Protein AF-H1LPA7-F1 (afdb_monomer_lite)

Secondary structure (DSSP, 8-state):
-PPPPPHHHHHHHHHHHHHHHHHH--SPPPHHHHHHHHHHHHTT-SSSGGGHHHHHHHHHHHHHTT-HHHHHHHHHHHHHH-TT-HHHHHHHHHHHHHTT-HHHHHHHHHHHHHH----HHHHHHHHHHHHHTT-HHHHHHHHHHHHHTT-GGGHHHHHHHHHHHHHHHHT---HHHHHHHHHHHHHHHHHTT---S-EEEEE-SSSTT-EEEEEE-TTS-HHHHHHHHHHHHHHHHHHHHH-TTS-GGGEEEEEE-----

Sequence (261 aa):
MITPKTKHKVIAEEVGNKIKSILSSMEPICDKELDEIELSAHKLIFHSDTSFYGYEALGMIAAFRKDKNKVNKYFQLALKKAPSETVLFSMYAKALVLVGEISEAVRKLDYYLEHTTGDLLALKVAMNLYIFCGQTSKAERIMRQLNKLKYKNFNKEFEMYLNTIISIKKIGIPENILLNYVETIFKFVAEHNIDLRHYKIQSNLEESNSLWFFIYDNSLSEERYLKYELELAKCSLEFTKKHREFPIKNLMFFLRREELK

Foldseek 3Di:
DDDDDDPLRVLLVVLVVLLVVVLVDLDDDDVVSLVVSLVSLVVLCDPDLRNLSSLLSQLSSCLLVLNPVSVVVSLVVSCVSPVPPPVSLLSSLVSCLSNLNLVVSQVSLVVVCVPDADPPSSLVSNLVSCLQLLVLVVNVVSLVRCVVVVVPVCPVVSVVSVVSNVLSVLQVDDSVLSNVLSSLLSNLCNVLSAGRSDKDKDQDPVPSNAIEIEGEHPPDDPVSQVVSQVVSVVSLVVSCVVPVVGPSVSYYYHYDYDDDD

pLDDT: mean 89.01, std 10.41, range [37.41, 98.12]

Radius of gyration: 19.35 Å; chains: 1; bounding box: 56×49×57 Å

Structure (mmCIF, N/CA/C/O backbone):
data_AF-H1LPA7-F1
#
_entry.id   AF-H1LPA7-F1
#
loop_
_atom_site.group_PDB
_atom_site.id
_atom_site.type_symbol
_atom_site.label_atom_id
_atom_site.label_alt_id
_atom_site.label_comp_id
_atom_site.label_asym_id
_atom_site.label_entity_id
_atom_site.label_seq_id
_atom_site.pdbx_PDB_ins_code
_atom_site.Cartn_x
_atom_site.Cartn_y
_atom_site.Cartn_z
_atom_site.occupancy
_atom_site.B_iso_or_equiv
_atom_site.auth_seq_id
_atom_site.auth_comp_id
_atom_site.auth_asym_id
_atom_site.auth_atom_id
_atom_site.pdbx_PDB_model_num
ATOM 1 N N . MET A 1 1 ? 33.431 -16.597 -14.266 1.00 37.41 1 MET A N 1
ATOM 2 C CA . MET A 1 1 ? 33.369 -15.574 -15.334 1.00 37.41 1 MET A CA 1
ATOM 3 C C . MET A 1 1 ? 32.028 -14.868 -15.232 1.00 37.41 1 MET A C 1
ATOM 5 O O . MET A 1 1 ? 31.017 -15.555 -15.206 1.00 37.41 1 MET A O 1
ATOM 9 N N . ILE A 1 2 ? 32.010 -13.541 -15.106 1.00 43.41 2 ILE A N 1
ATOM 10 C CA . ILE A 1 2 ? 30.770 -12.751 -15.071 1.00 43.41 2 ILE A CA 1
ATOM 11 C C . ILE A 1 2 ? 30.463 -12.342 -16.514 1.00 43.41 2 ILE A C 1
ATOM 13 O O . ILE A 1 2 ? 31.261 -11.641 -17.132 1.00 43.41 2 ILE A O 1
ATOM 17 N N . THR A 1 3 ? 29.346 -12.804 -17.075 1.00 46.97 3 THR A N 1
ATOM 18 C CA . THR A 1 3 ? 28.879 -12.364 -18.400 1.00 46.97 3 THR A CA 1
ATOM 19 C C . THR A 1 3 ? 28.573 -10.862 -18.382 1.00 46.97 3 THR A C 1
ATOM 21 O O . THR A 1 3 ? 27.869 -10.415 -17.471 1.00 46.97 3 THR A O 1
ATOM 24 N N . PRO A 1 4 ? 29.036 -10.076 -19.373 1.00 52.00 4 PRO A N 1
ATOM 25 C CA . PRO A 1 4 ? 28.728 -8.651 -19.455 1.00 52.00 4 PRO A CA 1
ATOM 26 C C . PRO A 1 4 ? 27.213 -8.415 -19.500 1.00 52.00 4 PRO A C 1
ATOM 28 O O . PRO A 1 4 ? 26.501 -9.018 -20.307 1.00 52.00 4 PRO A O 1
ATOM 31 N N . LYS A 1 5 ? 26.697 -7.531 -18.637 1.00 70.12 5 LYS A N 1
ATOM 32 C CA . LYS A 1 5 ? 25.293 -7.104 -18.695 1.00 70.12 5 LYS A CA 1
ATOM 33 C C . LYS A 1 5 ? 25.095 -6.206 -19.920 1.00 70.12 5 LYS A C 1
ATOM 35 O O . LYS A 1 5 ? 25.860 -5.277 -20.157 1.00 70.12 5 LYS A O 1
ATOM 40 N N . THR A 1 6 ? 24.037 -6.452 -20.689 1.00 79.38 6 THR A N 1
ATOM 41 C CA . THR A 1 6 ? 23.610 -5.556 -21.777 1.00 79.38 6 THR A CA 1
ATOM 42 C C . THR A 1 6 ? 23.249 -4.175 -21.222 1.00 79.38 6 THR A C 1
ATOM 44 O O . THR A 1 6 ? 22.662 -4.105 -20.142 1.00 79.38 6 THR A O 1
ATOM 47 N N . LYS A 1 7 ? 23.482 -3.095 -21.981 1.00 81.19 7 LYS A N 1
ATOM 48 C CA . LYS A 1 7 ? 23.198 -1.698 -21.579 1.00 81.19 7 LYS A CA 1
ATOM 49 C C . LYS A 1 7 ? 21.824 -1.501 -20.912 1.00 81.19 7 LYS A C 1
ATOM 51 O O . LYS A 1 7 ? 21.740 -0.868 -19.870 1.00 81.19 7 LYS A O 1
ATOM 56 N N . HIS A 1 8 ? 20.761 -2.102 -21.451 1.00 82.38 8 HIS A N 1
ATOM 57 C CA . HIS A 1 8 ? 19.405 -1.985 -20.892 1.00 82.38 8 HIS A CA 1
ATOM 58 C C . HIS A 1 8 ? 19.228 -2.673 -19.530 1.00 82.38 8 HIS A C 1
ATOM 60 O O . HIS A 1 8 ? 18.495 -2.169 -18.690 1.00 82.38 8 HIS A O 1
ATOM 66 N N . LYS A 1 9 ? 19.934 -3.784 -19.278 1.00 83.44 9 LYS A N 1
ATOM 67 C CA . LYS A 1 9 ? 19.909 -4.460 -17.968 1.00 83.44 9 LYS A CA 1
ATOM 68 C C . LYS A 1 9 ? 20.552 -3.593 -16.888 1.00 83.44 9 LYS A C 1
ATOM 70 O O . LYS A 1 9 ? 20.051 -3.565 -15.774 1.00 83.44 9 LYS A O 1
ATOM 75 N N . VAL A 1 10 ? 21.621 -2.872 -17.236 1.00 87.62 10 VAL A N 1
ATOM 76 C CA . VAL A 1 10 ? 22.277 -1.921 -16.324 1.00 87.62 10 VAL A CA 1
ATOM 77 C C . VAL A 1 10 ? 21.327 -0.774 -15.975 1.00 87.62 10 VAL A C 1
ATOM 79 O O . VAL A 1 10 ? 21.140 -0.484 -14.800 1.00 87.62 10 VAL A O 1
ATOM 82 N N . ILE A 1 11 ? 20.663 -0.184 -16.976 1.00 89.06 11 ILE A N 1
ATOM 83 C CA . ILE A 1 11 ? 19.684 0.894 -16.751 1.00 89.06 11 ILE A CA 1
ATOM 84 C C . ILE A 1 11 ? 18.508 0.398 -15.894 1.00 89.06 11 ILE A C 1
ATOM 86 O O . ILE A 1 11 ? 18.107 1.084 -14.961 1.00 89.06 11 ILE A O 1
ATOM 90 N N . ALA A 1 12 ? 17.964 -0.792 -16.175 1.00 88.94 12 ALA A N 1
ATOM 91 C CA . ALA A 1 12 ? 16.846 -1.353 -15.414 1.00 88.94 12 ALA A CA 1
ATOM 92 C C . ALA A 1 12 ? 17.206 -1.598 -13.941 1.00 88.94 12 ALA A C 1
ATOM 94 O O . ALA A 1 12 ? 16.418 -1.287 -13.052 1.00 88.94 12 ALA A O 1
ATOM 95 N N . GLU A 1 13 ? 18.407 -2.108 -13.675 1.00 89.94 13 GLU A N 1
ATOM 96 C CA . GLU A 1 13 ? 18.909 -2.311 -12.316 1.00 89.94 13 GLU A CA 1
ATOM 97 C C . GLU A 1 13 ? 19.140 -0.984 -11.584 1.00 89.94 13 GLU A C 1
ATOM 99 O O . GLU A 1 13 ? 18.756 -0.857 -10.425 1.00 89.94 13 GLU A O 1
ATOM 104 N N . GLU A 1 14 ? 19.702 0.025 -12.256 1.00 92.06 14 GLU A N 1
ATOM 105 C CA . GLU A 1 14 ? 19.884 1.360 -11.678 1.00 92.06 14 GLU A CA 1
ATOM 106 C C . GLU A 1 14 ? 18.539 2.004 -11.314 1.00 92.06 14 GLU A C 1
ATOM 108 O O . GLU A 1 14 ? 18.349 2.444 -10.179 1.00 92.06 14 GLU A O 1
ATOM 113 N N . VAL A 1 15 ? 17.585 2.008 -12.251 1.00 93.81 15 VAL A N 1
ATOM 114 C CA . VAL A 1 15 ? 16.230 2.539 -12.037 1.00 93.81 15 VAL A CA 1
ATOM 115 C C . VAL A 1 15 ? 15.529 1.789 -10.903 1.00 93.81 15 VAL A C 1
ATOM 117 O O . VAL A 1 15 ? 14.992 2.417 -9.991 1.00 93.81 15 VAL A O 1
ATOM 120 N N . GLY A 1 16 ? 15.580 0.454 -10.912 1.00 92.56 16 GLY A N 1
ATOM 121 C CA . GLY A 1 16 ? 14.987 -0.377 -9.866 1.00 92.56 16 GLY A CA 1
ATOM 122 C C . GLY A 1 16 ? 15.598 -0.121 -8.486 1.00 92.56 16 GLY A C 1
ATOM 123 O O . GLY A 1 16 ? 14.870 -0.023 -7.498 1.00 92.56 16 GLY A O 1
ATOM 124 N N . ASN A 1 17 ? 16.919 0.056 -8.408 1.00 94.25 17 ASN A N 1
ATOM 125 C CA . ASN A 1 17 ? 17.610 0.370 -7.158 1.00 94.25 17 ASN A CA 1
ATOM 126 C C . ASN A 1 17 ? 17.232 1.755 -6.622 1.00 94.25 17 ASN A C 1
ATOM 128 O O . ASN A 1 17 ? 16.986 1.876 -5.423 1.00 94.25 17 ASN A O 1
ATOM 132 N N . LYS A 1 18 ? 17.117 2.774 -7.486 1.00 95.81 18 LYS A N 1
ATOM 133 C CA . LYS A 1 18 ? 16.662 4.114 -7.079 1.00 95.81 18 LYS A CA 1
ATOM 134 C C . LYS A 1 18 ? 15.226 4.087 -6.556 1.00 95.81 18 LYS A C 1
ATOM 136 O O . LYS A 1 18 ? 14.973 4.562 -5.455 1.00 95.81 18 LYS A O 1
ATOM 141 N N . ILE A 1 19 ? 14.305 3.422 -7.260 1.00 95.44 19 ILE A N 1
ATOM 142 C CA . ILE A 1 19 ? 12.918 3.249 -6.788 1.00 95.44 19 ILE A CA 1
ATOM 143 C C . ILE A 1 19 ? 12.881 2.521 -5.439 1.00 95.44 19 ILE A C 1
ATOM 145 O O . ILE A 1 19 ? 12.153 2.926 -4.533 1.00 95.44 19 ILE A O 1
ATOM 149 N N . LYS A 1 20 ? 13.675 1.457 -5.274 1.00 94.38 20 LYS A N 1
ATOM 150 C CA . LYS A 1 20 ? 13.765 0.723 -4.006 1.00 94.38 20 LYS A CA 1
ATOM 151 C C . LYS A 1 20 ? 14.324 1.597 -2.880 1.00 94.38 20 LYS A C 1
ATOM 153 O O . LYS A 1 20 ? 13.845 1.483 -1.752 1.00 94.38 20 LYS A O 1
ATOM 158 N N . SER A 1 21 ? 15.306 2.445 -3.185 1.00 95.19 21 SER A N 1
ATOM 159 C CA . SER A 1 21 ? 15.870 3.423 -2.251 1.00 95.19 21 SER A CA 1
ATOM 160 C C . SER A 1 21 ? 14.793 4.397 -1.778 1.00 95.19 21 SER A C 1
ATOM 162 O O . SER A 1 21 ? 14.546 4.488 -0.578 1.00 95.19 21 SER A O 1
ATOM 164 N N . ILE A 1 22 ? 14.052 5.007 -2.711 1.00 95.00 22 ILE A N 1
ATOM 165 C CA . ILE A 1 22 ? 12.936 5.917 -2.407 1.00 95.00 22 ILE A CA 1
ATOM 166 C C . ILE A 1 22 ? 11.874 5.227 -1.544 1.00 95.00 22 ILE A C 1
ATOM 168 O O . ILE A 1 22 ? 11.431 5.802 -0.557 1.00 95.00 22 ILE A O 1
ATOM 172 N N . LEU A 1 23 ? 11.483 3.988 -1.865 1.00 93.44 23 LEU A N 1
ATOM 173 C CA . LEU A 1 23 ? 10.497 3.227 -1.079 1.00 93.44 23 LEU A CA 1
ATOM 174 C C . LEU A 1 23 ? 10.951 2.894 0.347 1.00 93.44 23 LEU A C 1
ATOM 176 O O . LEU A 1 23 ? 10.113 2.562 1.180 1.00 93.44 23 LEU A O 1
ATOM 180 N N . SER A 1 24 ? 12.259 2.877 0.597 1.00 91.94 24 SER A N 1
ATOM 181 C CA . SER A 1 24 ? 12.826 2.493 1.894 1.00 91.94 24 SER A CA 1
ATOM 182 C C . SER A 1 24 ? 13.233 3.703 2.736 1.00 91.94 24 SER A C 1
ATOM 184 O O . SER A 1 24 ? 13.459 3.543 3.933 1.00 91.94 24 SER A O 1
ATOM 186 N N . SER A 1 25 ? 13.354 4.878 2.117 1.00 91.75 25 SER A N 1
ATOM 187 C CA . SER A 1 25 ? 13.815 6.108 2.753 1.00 91.75 25 SER A CA 1
ATOM 188 C C . SER A 1 25 ? 12.664 6.903 3.362 1.00 91.75 25 SER A C 1
ATOM 190 O O . SER A 1 25 ? 11.650 7.136 2.708 1.00 91.75 25 SER A O 1
ATOM 192 N N . MET A 1 26 ? 12.884 7.400 4.582 1.00 89.12 26 MET A N 1
ATOM 193 C CA . MET A 1 26 ? 12.011 8.374 5.248 1.00 89.12 26 MET A CA 1
ATOM 194 C C . MET A 1 26 ? 12.265 9.816 4.787 1.00 89.12 26 MET A C 1
ATOM 196 O O . MET A 1 26 ? 11.568 10.733 5.219 1.00 89.12 26 MET A O 1
ATOM 200 N N . GLU A 1 27 ? 13.274 10.046 3.944 1.00 90.50 27 GLU A N 1
ATOM 201 C CA . GLU A 1 27 ? 13.558 11.378 3.418 1.00 90.50 27 GLU A CA 1
ATOM 202 C C . GLU A 1 27 ? 12.450 11.829 2.453 1.00 90.50 27 GLU A C 1
ATOM 204 O O . GLU A 1 27 ? 11.902 11.002 1.704 1.00 90.50 27 GLU A O 1
ATOM 209 N N . PRO A 1 28 ? 12.106 13.132 2.445 1.00 90.25 28 PRO A N 1
ATOM 210 C CA . PRO A 1 28 ? 11.202 13.696 1.452 1.00 90.25 28 PRO A CA 1
ATOM 211 C C . PRO A 1 28 ? 11.668 13.378 0.031 1.00 90.25 28 PRO A C 1
ATOM 213 O O . PRO A 1 28 ? 12.859 13.445 -0.274 1.00 90.25 28 PRO A O 1
ATOM 216 N N . ILE A 1 29 ? 10.725 13.050 -0.851 1.00 91.00 29 ILE A N 1
ATOM 217 C CA . ILE A 1 29 ? 11.053 12.747 -2.244 1.00 91.00 29 ILE A CA 1
ATOM 218 C C . ILE A 1 29 ? 11.458 14.038 -2.960 1.00 91.00 29 ILE A C 1
ATOM 220 O O . ILE A 1 29 ? 10.749 15.041 -2.902 1.00 91.00 29 ILE A O 1
ATOM 224 N N . CYS A 1 30 ? 12.588 14.000 -3.662 1.00 91.38 30 CYS A N 1
ATOM 225 C CA . CYS A 1 30 ? 13.055 15.105 -4.485 1.00 91.38 30 CYS A CA 1
ATOM 226 C C . CYS A 1 30 ? 12.480 15.001 -5.907 1.00 91.38 30 CYS A C 1
ATOM 228 O O . CYS A 1 30 ? 12.731 14.020 -6.608 1.00 91.38 30 CYS A O 1
ATOM 230 N N . ASP A 1 31 ? 11.766 16.029 -6.377 1.00 92.69 31 ASP A N 1
ATOM 231 C CA . ASP A 1 31 ? 11.193 16.041 -7.736 1.00 92.69 31 ASP A CA 1
ATOM 232 C C . ASP A 1 31 ? 12.263 15.884 -8.823 1.00 92.69 31 ASP A C 1
ATOM 234 O O . ASP A 1 31 ? 12.077 15.134 -9.779 1.00 92.69 31 ASP A O 1
ATOM 238 N N . LYS A 1 32 ? 13.432 16.510 -8.636 1.00 94.94 32 LYS A N 1
ATOM 239 C CA . LYS A 1 32 ? 14.559 16.371 -9.566 1.00 94.94 32 LYS A CA 1
ATOM 240 C C . LYS A 1 32 ? 15.051 14.923 -9.652 1.00 94.94 32 LYS A C 1
ATOM 242 O O . LYS A 1 32 ? 15.390 14.454 -10.735 1.00 94.94 32 LYS A O 1
ATOM 247 N N . GLU A 1 33 ? 15.078 14.210 -8.526 1.00 94.44 33 GLU A N 1
ATOM 248 C CA . GLU A 1 33 ? 15.438 12.790 -8.513 1.00 94.44 33 GLU A CA 1
ATOM 249 C C . GLU A 1 33 ? 14.404 11.966 -9.295 1.00 94.44 33 GLU A C 1
ATOM 251 O O . GLU A 1 33 ? 14.778 11.140 -10.129 1.00 94.44 33 GLU A O 1
ATOM 256 N N . LEU A 1 34 ? 13.106 12.230 -9.099 1.00 95.75 34 LEU A N 1
ATOM 257 C CA . LEU A 1 34 ? 12.043 11.568 -9.861 1.00 95.75 34 LEU A CA 1
ATOM 258 C C . LEU A 1 34 ? 12.149 11.835 -11.366 1.00 95.75 34 LEU A C 1
ATOM 260 O O . LEU A 1 34 ? 11.976 10.902 -12.151 1.00 95.75 34 LEU A O 1
ATOM 264 N N . ASP A 1 35 ? 12.468 13.065 -11.771 1.00 97.12 35 ASP A N 1
ATOM 265 C CA . ASP A 1 35 ? 12.649 13.438 -13.177 1.00 97.12 35 ASP A CA 1
ATOM 266 C C . ASP A 1 35 ? 13.822 12.674 -13.820 1.00 97.12 35 ASP A C 1
ATOM 268 O O . ASP A 1 35 ? 13.712 12.161 -14.938 1.00 97.12 35 ASP A O 1
ATOM 272 N N . GLU A 1 36 ? 14.943 12.524 -13.109 1.00 95.62 36 GLU A N 1
ATOM 273 C CA . GLU A 1 36 ? 16.104 11.759 -13.582 1.00 95.62 36 GLU A CA 1
ATOM 274 C C . GLU A 1 36 ? 15.797 10.259 -13.728 1.00 95.62 36 GLU A C 1
ATOM 276 O O . GLU A 1 36 ? 16.199 9.615 -14.714 1.00 95.62 36 GLU A O 1
ATOM 281 N N . ILE A 1 37 ? 15.062 9.689 -12.766 1.00 95.62 37 ILE A N 1
ATOM 282 C CA . ILE A 1 37 ? 14.597 8.298 -12.832 1.00 95.62 37 ILE A CA 1
ATOM 283 C C . ILE A 1 37 ? 13.616 8.138 -13.997 1.00 95.62 37 ILE A C 1
ATOM 285 O O . ILE A 1 37 ? 13.733 7.177 -14.758 1.00 95.62 37 ILE A O 1
ATOM 289 N N . GLU A 1 38 ? 12.701 9.086 -14.200 1.00 97.00 38 GLU A N 1
ATOM 290 C CA . GLU A 1 38 ? 11.727 9.069 -15.293 1.00 97.00 38 GLU A CA 1
ATOM 291 C C . GLU A 1 38 ? 12.407 9.097 -16.663 1.00 97.00 38 GLU A C 1
ATOM 293 O O . GLU A 1 38 ? 12.092 8.273 -17.527 1.00 97.00 38 GLU A O 1
ATOM 298 N N . LEU A 1 39 ? 13.387 9.981 -16.868 1.00 95.50 39 LEU A N 1
ATOM 299 C CA . LEU A 1 39 ? 14.183 10.025 -18.099 1.00 95.50 39 LEU A CA 1
ATOM 300 C C . LEU A 1 39 ? 14.899 8.696 -18.364 1.00 95.50 39 LEU A C 1
ATOM 302 O O . LEU A 1 39 ? 15.039 8.268 -19.513 1.00 95.50 39 LEU A O 1
ATOM 306 N N . SER A 1 40 ? 15.355 8.030 -17.306 1.00 94.12 40 SER A N 1
ATOM 307 C CA . SER A 1 40 ? 16.032 6.736 -17.397 1.00 94.12 40 SER A CA 1
ATOM 308 C C . SER A 1 40 ? 15.049 5.599 -17.690 1.00 94.12 40 SER A C 1
ATOM 310 O O . SER A 1 40 ? 15.339 4.741 -18.523 1.00 94.12 40 SER A O 1
ATOM 312 N N . ALA A 1 41 ? 13.854 5.635 -17.098 1.00 94.31 41 ALA A N 1
ATOM 313 C CA . ALA A 1 41 ? 12.772 4.690 -17.356 1.00 94.31 41 ALA A CA 1
ATOM 314 C C . ALA A 1 41 ? 12.273 4.761 -18.809 1.00 94.31 41 ALA A C 1
ATOM 316 O O . ALA A 1 41 ? 12.046 3.723 -19.430 1.00 94.31 41 ALA A O 1
ATOM 317 N N . HIS A 1 42 ? 12.191 5.955 -19.405 1.00 93.94 42 HIS A N 1
ATOM 318 C CA . HIS A 1 42 ? 11.831 6.107 -20.821 1.00 93.94 42 HIS A CA 1
ATOM 319 C C . HIS A 1 42 ? 12.822 5.406 -21.766 1.00 93.94 42 HIS A C 1
ATOM 321 O O . HIS A 1 42 ? 12.408 4.843 -22.778 1.00 93.94 42 HIS A O 1
ATOM 327 N N . LYS A 1 43 ? 14.117 5.347 -21.417 1.00 91.44 43 LYS A N 1
ATOM 328 C CA . LYS A 1 43 ? 15.139 4.615 -22.196 1.00 91.44 43 LYS A CA 1
ATOM 329 C C . LYS A 1 43 ? 14.941 3.093 -22.167 1.00 91.44 43 LYS A C 1
ATOM 331 O O . LYS A 1 43 ? 15.572 2.388 -22.951 1.00 91.44 43 LYS A O 1
ATOM 336 N N . LEU A 1 44 ? 14.090 2.581 -21.275 1.00 89.75 44 LEU A N 1
ATOM 337 C CA . LEU A 1 44 ? 13.727 1.165 -21.192 1.00 89.75 44 LEU A CA 1
ATOM 338 C C . LEU A 1 44 ? 12.500 0.811 -22.048 1.00 89.75 44 LEU A C 1
ATOM 340 O O . LEU A 1 44 ? 12.135 -0.360 -22.132 1.00 89.75 44 LEU A O 1
ATOM 344 N N . ILE A 1 45 ? 11.869 1.787 -22.709 1.00 87.69 45 ILE A N 1
ATOM 345 C CA . ILE A 1 45 ? 10.728 1.548 -23.597 1.00 87.69 45 ILE A CA 1
ATOM 346 C C . ILE A 1 45 ? 11.240 1.354 -25.026 1.00 87.69 45 ILE A C 1
ATOM 348 O O . ILE A 1 45 ? 11.493 2.305 -25.758 1.00 87.69 45 ILE A O 1
ATOM 352 N N . PHE A 1 46 ? 11.382 0.095 -25.427 1.00 80.38 46 PHE A N 1
ATOM 353 C CA . PHE A 1 46 ? 11.791 -0.307 -26.774 1.00 80.38 46 PHE A CA 1
ATOM 354 C C . PHE A 1 46 ? 10.988 -1.530 -27.241 1.00 80.38 46 PHE A C 1
ATOM 356 O O . PHE A 1 46 ? 10.230 -2.118 -26.468 1.00 80.38 46 PHE A O 1
ATOM 363 N N . HIS A 1 47 ? 11.123 -1.921 -28.512 1.00 65.31 47 HIS A N 1
ATOM 364 C CA . HIS A 1 47 ? 10.443 -3.089 -29.091 1.00 65.31 47 HIS A CA 1
ATOM 365 C C . HIS A 1 47 ? 11.043 -4.416 -28.583 1.00 65.31 47 HIS A C 1
ATOM 367 O O . HIS A 1 47 ? 11.625 -5.177 -29.348 1.00 65.31 47 HIS A O 1
ATOM 373 N N . SER A 1 48 ? 10.939 -4.690 -27.283 1.00 70.12 48 SER A N 1
ATOM 374 C CA . SER A 1 48 ? 11.275 -5.990 -26.699 1.00 70.12 48 SER A CA 1
ATOM 375 C C . SER A 1 48 ? 10.302 -6.373 -25.592 1.00 70.12 48 SER A C 1
ATOM 377 O O . SER A 1 48 ? 9.621 -5.517 -25.025 1.00 70.12 48 SER A O 1
ATOM 379 N N . ASP A 1 49 ? 10.321 -7.649 -25.225 1.00 63.44 49 ASP A N 1
ATOM 380 C CA . ASP A 1 49 ? 9.513 -8.194 -24.133 1.00 63.44 49 ASP A CA 1
ATOM 381 C C . ASP A 1 49 ? 9.995 -7.738 -22.747 1.00 63.44 49 ASP A C 1
ATOM 383 O O . ASP A 1 49 ? 9.270 -7.860 -21.771 1.00 63.44 49 ASP A O 1
ATOM 387 N N . THR A 1 50 ? 11.183 -7.129 -22.649 1.00 71.06 50 THR A N 1
ATOM 388 C CA . THR A 1 50 ? 11.709 -6.549 -21.396 1.00 71.06 50 THR A CA 1
ATOM 389 C C . THR A 1 50 ? 11.351 -5.072 -21.219 1.00 71.06 50 THR A C 1
ATOM 391 O O . THR A 1 50 ? 11.747 -4.447 -20.238 1.00 71.06 50 THR A O 1
ATOM 394 N N . SER A 1 51 ? 10.553 -4.499 -22.129 1.00 80.62 51 SER A N 1
ATOM 395 C CA . SER A 1 51 ? 10.101 -3.108 -22.016 1.00 80.62 51 SER A CA 1
ATOM 396 C C . SER A 1 51 ? 9.161 -2.868 -20.831 1.00 80.62 51 SER A C 1
ATOM 398 O O . SER A 1 51 ? 8.866 -1.718 -20.506 1.00 80.62 51 SER A O 1
ATOM 400 N N . PHE A 1 52 ? 8.644 -3.931 -20.201 1.00 89.56 52 PHE A N 1
ATOM 401 C CA . PHE A 1 52 ? 7.751 -3.799 -19.053 1.00 89.56 52 PHE A CA 1
ATOM 402 C C . PHE A 1 52 ? 8.431 -3.093 -17.873 1.00 89.56 52 PHE A C 1
ATOM 404 O O . PHE A 1 52 ? 7.748 -2.337 -17.194 1.00 89.56 52 PHE A O 1
ATOM 411 N N . TYR A 1 53 ? 9.752 -3.248 -17.683 1.00 90.00 53 TYR A N 1
ATOM 412 C CA . TYR A 1 53 ? 10.497 -2.573 -16.609 1.00 90.00 53 TYR A CA 1
ATOM 413 C C . TYR A 1 53 ? 10.397 -1.045 -16.703 1.00 90.00 53 TYR A C 1
ATOM 415 O O . TYR A 1 53 ? 10.284 -0.361 -15.689 1.00 90.00 53 TYR A O 1
ATOM 423 N N . GLY A 1 54 ? 10.402 -0.497 -17.924 1.00 93.69 54 GLY A N 1
ATOM 424 C CA . GLY A 1 54 ? 10.211 0.938 -18.138 1.00 93.69 54 GLY A CA 1
ATOM 425 C C . GLY A 1 54 ? 8.820 1.393 -17.705 1.00 93.69 54 GLY A C 1
ATOM 426 O O . GLY A 1 54 ? 8.684 2.378 -16.986 1.00 93.69 54 GLY A O 1
ATOM 427 N N . TYR A 1 55 ? 7.784 0.643 -18.084 1.00 96.12 55 TYR A N 1
ATOM 428 C CA . TYR A 1 55 ? 6.410 0.952 -17.686 1.00 96.12 55 TYR A CA 1
ATOM 429 C C . TYR A 1 55 ? 6.159 0.743 -16.187 1.00 96.12 55 TYR A C 1
ATOM 431 O O . TYR A 1 55 ? 5.482 1.560 -15.575 1.00 96.12 55 TYR A O 1
ATOM 439 N N . GLU A 1 56 ? 6.728 -0.292 -15.574 1.00 96.06 56 GLU A N 1
ATOM 440 C CA . GLU A 1 56 ? 6.692 -0.502 -14.123 1.00 96.06 56 GLU A CA 1
ATOM 441 C C . GLU A 1 56 ? 7.285 0.702 -13.379 1.00 96.06 56 GLU A C 1
ATOM 443 O O . GLU A 1 56 ? 6.643 1.265 -12.491 1.00 96.06 56 GLU A O 1
ATOM 448 N N . ALA A 1 57 ? 8.475 1.147 -13.795 1.00 96.19 57 ALA A N 1
ATOM 449 C CA . ALA A 1 57 ? 9.143 2.300 -13.207 1.00 96.19 57 ALA A CA 1
ATOM 450 C C . ALA A 1 57 ? 8.317 3.584 -13.358 1.00 96.19 57 ALA A C 1
ATOM 452 O O . ALA A 1 57 ? 8.107 4.295 -12.377 1.00 96.19 57 ALA A O 1
ATOM 453 N N . LEU A 1 58 ? 7.782 3.857 -14.552 1.00 97.81 58 LEU A N 1
ATOM 454 C CA . LEU A 1 58 ? 6.898 5.006 -14.775 1.00 97.81 58 LEU A CA 1
ATOM 455 C C . LEU A 1 58 ? 5.614 4.930 -13.939 1.00 97.81 58 LEU A C 1
ATOM 457 O O . LEU A 1 58 ? 5.135 5.955 -13.457 1.00 97.81 58 LEU A O 1
ATOM 461 N N . GLY A 1 59 ? 5.069 3.728 -13.734 1.00 98.06 59 GLY A N 1
ATOM 462 C CA . GLY A 1 59 ? 3.935 3.494 -12.845 1.00 98.06 59 GLY A CA 1
ATOM 463 C C . GLY A 1 59 ? 4.257 3.843 -11.392 1.00 98.06 59 GLY A C 1
ATOM 464 O O . GLY A 1 59 ? 3.472 4.531 -10.744 1.00 98.06 59 GLY A O 1
ATOM 465 N N . MET A 1 60 ? 5.424 3.441 -10.888 1.00 98.00 60 MET A N 1
ATOM 466 C CA . MET A 1 60 ? 5.871 3.798 -9.536 1.00 98.00 60 MET A CA 1
ATOM 467 C C . MET A 1 60 ? 6.148 5.297 -9.384 1.00 98.00 60 MET A C 1
ATOM 469 O O . MET A 1 60 ? 5.739 5.891 -8.391 1.00 98.00 60 MET A O 1
ATOM 473 N N . ILE A 1 61 ? 6.770 5.932 -10.379 1.00 97.81 61 ILE A N 1
ATOM 474 C CA . ILE A 1 61 ? 7.004 7.386 -10.383 1.00 97.81 61 ILE A CA 1
ATOM 475 C C . ILE A 1 61 ? 5.674 8.143 -10.371 1.00 97.81 61 ILE A C 1
ATOM 477 O O . ILE A 1 61 ? 5.501 9.086 -9.601 1.00 97.81 61 ILE A O 1
ATOM 481 N N . ALA A 1 62 ? 4.700 7.704 -11.173 1.00 97.94 62 ALA A N 1
ATOM 482 C CA . ALA A 1 62 ? 3.350 8.253 -11.134 1.00 97.94 62 ALA A CA 1
ATOM 483 C C . ALA A 1 62 ? 2.709 8.097 -9.747 1.00 97.94 62 ALA A C 1
ATOM 485 O O . ALA A 1 62 ? 2.050 9.023 -9.282 1.00 97.94 62 ALA A O 1
ATOM 486 N N . ALA A 1 63 ? 2.941 6.971 -9.066 1.00 97.75 63 ALA A N 1
ATOM 487 C CA . ALA A 1 63 ? 2.441 6.743 -7.715 1.00 97.75 63 ALA A CA 1
ATOM 488 C C . ALA A 1 63 ? 3.077 7.693 -6.688 1.00 97.75 63 ALA A C 1
ATOM 490 O O . ALA A 1 63 ? 2.364 8.236 -5.847 1.00 97.75 63 ALA A O 1
ATOM 491 N N . PHE A 1 64 ? 4.387 7.952 -6.782 1.00 96.06 64 PHE A N 1
ATOM 492 C CA . PHE A 1 64 ? 5.063 8.949 -5.940 1.00 96.06 64 PHE A CA 1
ATOM 493 C C . PHE A 1 64 ? 4.512 10.357 -6.161 1.00 96.06 64 PHE A C 1
ATOM 495 O O . PHE A 1 64 ? 4.316 11.092 -5.199 1.00 96.06 64 PHE A O 1
ATOM 502 N N . ARG A 1 65 ? 4.159 10.693 -7.406 1.00 95.31 65 ARG A N 1
ATOM 503 C CA . ARG A 1 65 ? 3.490 11.954 -7.761 1.00 95.31 65 ARG A CA 1
ATOM 504 C C . ARG A 1 65 ? 1.970 11.948 -7.542 1.00 95.31 65 ARG A C 1
ATOM 506 O O . ARG A 1 65 ? 1.293 12.866 -7.992 1.00 95.31 65 ARG A O 1
ATOM 513 N N . LYS A 1 66 ? 1.423 10.907 -6.904 1.00 94.56 66 LYS A N 1
ATOM 514 C CA . LYS A 1 66 ? -0.013 10.734 -6.621 1.00 94.56 66 LYS A CA 1
ATOM 515 C C . LYS A 1 66 ? -0.929 10.752 -7.864 1.00 94.56 66 LYS A C 1
ATOM 517 O O . LYS A 1 66 ? -2.135 10.960 -7.759 1.00 94.56 66 LYS A O 1
ATOM 522 N N . ASP A 1 67 ? -0.398 10.465 -9.056 1.00 95.94 67 ASP A N 1
ATOM 523 C CA . ASP A 1 67 ? -1.155 10.443 -10.317 1.00 95.94 67 ASP A CA 1
ATOM 524 C C . ASP A 1 67 ? -1.781 9.060 -10.564 1.00 95.94 67 ASP A C 1
ATOM 526 O O . ASP A 1 67 ? -1.251 8.213 -11.294 1.00 95.94 67 ASP A O 1
ATOM 530 N N . LYS A 1 68 ? -2.954 8.835 -9.959 1.00 95.56 68 LYS A N 1
ATOM 531 C CA . LYS A 1 68 ? -3.740 7.593 -10.091 1.00 95.56 68 LYS A CA 1
ATOM 532 C C . LYS A 1 68 ? -3.978 7.181 -11.550 1.00 95.56 68 LYS A C 1
ATOM 534 O O . LYS A 1 68 ? -3.953 5.990 -11.876 1.00 95.56 68 LYS A O 1
ATOM 539 N N . ASN A 1 69 ? -4.219 8.143 -12.440 1.00 96.44 69 ASN A N 1
ATOM 540 C CA . ASN A 1 69 ? -4.528 7.853 -13.839 1.00 96.44 69 ASN A CA 1
ATOM 541 C C . ASN A 1 69 ? -3.307 7.272 -14.556 1.00 96.44 69 ASN A C 1
ATOM 543 O O . ASN A 1 69 ? -3.418 6.258 -15.256 1.00 96.44 69 ASN A O 1
ATOM 547 N N . LYS A 1 70 ? -2.128 7.866 -14.344 1.00 98.12 70 LYS A N 1
ATOM 548 C CA . LYS A 1 70 ? -0.877 7.351 -14.907 1.00 98.12 70 LYS A CA 1
ATOM 549 C C . LYS A 1 70 ? -0.446 6.033 -14.274 1.00 98.12 70 LYS A C 1
ATOM 551 O O . LYS A 1 70 ? 0.022 5.174 -15.019 1.00 98.12 70 LYS A O 1
ATOM 556 N N . VAL A 1 71 ? -0.662 5.829 -12.970 1.00 98.12 71 VAL A N 1
ATOM 557 C CA . VAL A 1 71 ? -0.422 4.529 -12.312 1.00 98.12 71 VAL A CA 1
ATOM 558 C C . VAL A 1 71 ? -1.150 3.421 -13.072 1.00 98.12 71 VAL A C 1
ATOM 560 O O . VAL A 1 71 ? -0.521 2.482 -13.560 1.00 98.12 71 VAL A O 1
ATOM 563 N N . ASN A 1 72 ? -2.463 3.567 -13.263 1.00 97.06 72 ASN A N 1
ATOM 564 C CA . ASN A 1 72 ? -3.259 2.566 -13.970 1.00 97.06 72 ASN A CA 1
ATOM 565 C C . ASN A 1 72 ? -2.800 2.376 -15.419 1.00 97.06 72 ASN A C 1
ATOM 567 O O . ASN A 1 72 ? -2.614 1.241 -15.858 1.00 97.06 72 ASN A O 1
ATOM 571 N N . LYS A 1 73 ? -2.568 3.471 -16.150 1.00 97.62 73 LYS A N 1
ATOM 572 C CA . LYS A 1 73 ? -2.106 3.419 -17.542 1.00 97.62 73 LYS A CA 1
ATOM 573 C C . LYS A 1 73 ? -0.801 2.631 -17.677 1.00 97.62 73 LYS A C 1
ATOM 575 O O . LYS A 1 73 ? -0.706 1.747 -18.526 1.00 97.62 73 LYS A O 1
ATOM 580 N N . TYR A 1 74 ? 0.206 2.950 -16.870 1.00 97.81 74 TYR A N 1
ATOM 581 C CA . TYR A 1 74 ? 1.529 2.354 -17.017 1.00 97.81 74 TYR A CA 1
ATOM 582 C C . TYR A 1 74 ? 1.573 0.901 -16.549 1.00 97.81 74 TYR A C 1
ATOM 584 O O . TYR A 1 74 ? 2.115 0.064 -17.269 1.00 97.81 74 TYR A O 1
ATOM 592 N N . PHE A 1 75 ? 0.927 0.551 -15.435 1.00 97.19 75 PHE A N 1
ATOM 593 C CA . PHE A 1 75 ? 0.874 -0.851 -15.011 1.00 97.19 75 PHE A CA 1
ATOM 594 C C . PHE A 1 75 ? 0.060 -1.731 -15.965 1.00 97.19 75 PHE A C 1
ATOM 596 O O . PHE A 1 75 ? 0.442 -2.875 -16.203 1.00 97.19 75 PHE A O 1
ATOM 603 N N . GLN A 1 76 ? -0.996 -1.209 -16.596 1.00 95.50 76 GLN A N 1
ATOM 604 C CA . GLN A 1 76 ? -1.697 -1.937 -17.662 1.00 95.50 76 GLN A CA 1
ATOM 605 C C . GLN A 1 76 ? -0.798 -2.184 -18.880 1.00 95.50 76 GLN A C 1
ATOM 607 O O . GLN A 1 76 ? -0.815 -3.279 -19.443 1.00 95.50 76 GLN A O 1
ATOM 612 N N . LEU A 1 77 ? 0.016 -1.201 -19.281 1.00 94.94 77 LEU A N 1
ATOM 613 C CA . LEU A 1 77 ? 0.993 -1.376 -20.360 1.00 94.94 77 LEU A CA 1
ATOM 614 C C . LEU A 1 77 ? 2.083 -2.390 -19.987 1.00 94.94 77 LEU A C 1
ATOM 616 O O . LEU A 1 77 ? 2.430 -3.228 -20.819 1.00 94.94 77 LEU A O 1
ATOM 620 N N . ALA A 1 78 ? 2.579 -2.355 -18.746 1.00 94.75 78 ALA A N 1
ATOM 621 C CA . ALA A 1 78 ? 3.551 -3.319 -18.237 1.00 94.75 78 ALA A CA 1
ATOM 622 C C . ALA A 1 78 ? 2.985 -4.748 -18.258 1.00 94.75 78 ALA A C 1
ATOM 624 O O . ALA A 1 78 ? 3.589 -5.641 -18.849 1.00 94.75 78 ALA A O 1
ATOM 625 N N . LEU A 1 79 ? 1.781 -4.951 -17.713 1.00 92.88 79 LEU A N 1
ATOM 626 C CA . LEU A 1 79 ? 1.108 -6.254 -17.682 1.00 92.88 79 LEU A CA 1
ATOM 627 C C . LEU A 1 79 ? 0.737 -6.760 -19.080 1.00 92.88 79 LEU A C 1
ATOM 629 O O . LEU A 1 79 ? 0.778 -7.959 -19.321 1.00 92.88 79 LEU A O 1
ATOM 633 N N . LYS A 1 80 ? 0.426 -5.875 -20.036 1.00 92.50 80 LYS A N 1
ATOM 634 C CA . LYS A 1 80 ? 0.225 -6.274 -21.439 1.00 92.50 80 LYS A CA 1
ATOM 635 C C . LYS A 1 80 ? 1.511 -6.819 -22.071 1.00 92.50 80 LYS A C 1
ATOM 637 O O . LYS A 1 80 ? 1.437 -7.661 -22.961 1.00 92.50 80 LYS A O 1
ATOM 642 N N . LYS A 1 81 ? 2.674 -6.314 -21.648 1.00 90.56 81 LYS A N 1
ATOM 643 C CA . LYS A 1 81 ? 3.991 -6.736 -22.145 1.00 90.56 81 LYS A CA 1
ATOM 644 C C . LYS A 1 81 ? 4.499 -8.001 -21.466 1.00 90.56 81 LYS A C 1
ATOM 646 O O . LYS A 1 81 ? 5.087 -8.832 -22.145 1.00 90.56 81 LYS A O 1
ATOM 651 N N . ALA A 1 82 ? 4.240 -8.158 -20.173 1.00 89.62 82 ALA A N 1
ATOM 652 C CA . ALA A 1 82 ? 4.632 -9.340 -19.418 1.00 89.62 82 ALA A CA 1
ATOM 653 C C . ALA A 1 82 ? 3.488 -9.818 -18.499 1.00 89.62 82 ALA A C 1
ATOM 655 O O . ALA A 1 82 ? 3.519 -9.576 -17.293 1.00 89.62 82 ALA A O 1
ATOM 656 N N . PRO A 1 83 ? 2.463 -10.504 -19.047 1.00 88.12 83 PRO A N 1
ATOM 657 C CA . PRO A 1 83 ? 1.267 -10.891 -18.287 1.00 88.12 83 PRO A CA 1
ATOM 658 C C . PRO A 1 83 ? 1.533 -11.882 -17.151 1.00 88.12 83 PRO A C 1
ATOM 660 O O . PRO A 1 83 ? 0.758 -11.951 -16.201 1.00 88.12 83 PRO A O 1
ATOM 663 N N . SER A 1 84 ? 2.609 -12.661 -17.261 1.00 84.44 84 SER A N 1
ATOM 664 C CA . SER A 1 84 ? 3.032 -13.646 -16.265 1.00 84.44 84 SER A CA 1
ATOM 665 C C . SER A 1 84 ? 4.094 -13.116 -15.302 1.00 84.44 84 SER A C 1
ATOM 667 O O . SER A 1 84 ? 4.555 -13.873 -14.451 1.00 84.44 84 SER A O 1
ATOM 669 N N . GLU A 1 85 ? 4.531 -11.859 -15.449 1.00 87.00 85 GLU A N 1
ATOM 670 C CA . GLU A 1 85 ? 5.567 -11.300 -14.584 1.00 87.00 85 GLU A CA 1
ATOM 671 C C . GLU A 1 85 ? 4.983 -10.972 -13.213 1.00 87.00 85 GLU A C 1
ATOM 673 O O . GLU A 1 85 ? 4.181 -10.055 -13.028 1.00 87.00 85 GLU A O 1
ATOM 678 N N . THR A 1 86 ? 5.414 -11.750 -12.235 1.00 84.06 86 THR A N 1
ATOM 679 C CA . THR A 1 86 ? 4.840 -11.793 -10.896 1.00 84.06 86 THR A CA 1
ATOM 680 C C . THR A 1 86 ? 5.097 -10.511 -10.101 1.00 84.06 86 THR A C 1
ATOM 682 O O . THR A 1 86 ? 4.228 -10.004 -9.380 1.00 84.06 86 THR A O 1
ATOM 685 N N . VAL A 1 87 ? 6.277 -9.919 -10.304 1.00 87.12 87 VAL A N 1
ATOM 686 C CA . VAL A 1 87 ? 6.698 -8.664 -9.673 1.00 87.12 87 VAL A CA 1
ATOM 687 C C . VAL A 1 87 ? 5.741 -7.521 -10.015 1.00 87.12 87 VAL A C 1
ATOM 689 O O . VAL A 1 87 ? 5.438 -6.705 -9.141 1.00 87.12 87 VAL A O 1
ATOM 692 N N . LEU A 1 88 ? 5.183 -7.497 -11.232 1.00 91.88 88 LEU A N 1
ATOM 693 C CA . LEU A 1 88 ? 4.288 -6.427 -11.680 1.00 91.88 88 LEU A CA 1
ATOM 694 C C . LEU A 1 88 ? 3.009 -6.337 -10.854 1.00 91.88 88 LEU A C 1
ATOM 696 O O . LEU A 1 88 ? 2.566 -5.234 -10.550 1.00 91.88 88 LEU A O 1
ATOM 700 N N . PHE A 1 89 ? 2.427 -7.464 -10.445 1.00 91.94 89 PHE A N 1
ATOM 701 C CA . PHE A 1 89 ? 1.217 -7.460 -9.619 1.00 91.94 89 PHE A CA 1
ATOM 702 C C . PHE A 1 89 ? 1.498 -6.913 -8.220 1.00 91.94 89 PHE A C 1
ATOM 704 O O . PHE A 1 89 ? 0.738 -6.096 -7.699 1.00 91.94 89 PHE A O 1
ATOM 711 N N . SER A 1 90 ? 2.635 -7.311 -7.646 1.00 91.88 90 SER A N 1
ATOM 712 C CA . SER A 1 90 ? 3.093 -6.825 -6.344 1.00 91.88 90 SER A CA 1
ATOM 713 C C . SER A 1 90 ? 3.368 -5.320 -6.363 1.00 91.88 90 SER A C 1
ATOM 715 O O . SER A 1 90 ? 2.960 -4.602 -5.448 1.00 91.88 90 SER A O 1
ATOM 717 N N . MET A 1 91 ? 4.044 -4.828 -7.404 1.00 94.44 91 MET A N 1
ATOM 718 C CA . MET A 1 91 ? 4.358 -3.404 -7.540 1.00 94.44 91 MET A CA 1
ATOM 719 C C . MET A 1 91 ? 3.132 -2.575 -7.906 1.00 94.44 91 MET A C 1
ATOM 721 O O . MET A 1 91 ? 2.965 -1.487 -7.363 1.00 94.44 91 MET A O 1
ATOM 725 N N . TYR A 1 92 ? 2.222 -3.107 -8.722 1.00 96.50 92 TYR A N 1
ATOM 726 C CA . TYR A 1 92 ? 0.971 -2.424 -9.030 1.00 96.50 92 TYR A CA 1
ATOM 727 C C . TYR A 1 92 ? 0.114 -2.251 -7.774 1.00 96.50 92 TYR A C 1
ATOM 729 O O . TYR A 1 92 ? -0.374 -1.156 -7.509 1.00 96.50 92 TYR A O 1
ATOM 737 N N . ALA A 1 93 ? -0.008 -3.292 -6.947 1.00 95.50 93 ALA A N 1
ATOM 738 C CA . ALA A 1 93 ? -0.726 -3.192 -5.682 1.00 95.50 93 ALA A CA 1
ATOM 739 C C . ALA A 1 93 ? -0.098 -2.149 -4.744 1.00 95.50 93 ALA A C 1
ATOM 741 O O . ALA A 1 93 ? -0.814 -1.327 -4.180 1.00 95.50 93 ALA A O 1
ATOM 742 N N . LYS A 1 94 ? 1.237 -2.115 -4.627 1.00 95.19 94 LYS A N 1
ATOM 743 C CA . LYS A 1 94 ? 1.931 -1.063 -3.864 1.00 95.19 94 LYS A CA 1
ATOM 744 C C . LYS A 1 94 ? 1.665 0.335 -4.425 1.00 95.19 94 LYS A C 1
ATOM 746 O O . LYS A 1 94 ? 1.383 1.246 -3.657 1.00 95.19 94 LYS A O 1
ATOM 751 N N . ALA A 1 95 ? 1.728 0.507 -5.742 1.00 97.25 95 ALA A N 1
ATOM 752 C CA . ALA A 1 95 ? 1.447 1.783 -6.392 1.00 97.25 95 ALA A CA 1
ATOM 753 C C . ALA A 1 95 ? 0.009 2.254 -6.141 1.00 97.25 95 ALA A C 1
ATOM 755 O O . ALA A 1 95 ? -0.207 3.428 -5.862 1.00 97.25 95 ALA A O 1
ATOM 756 N N . LEU A 1 96 ? -0.961 1.335 -6.181 1.00 97.50 96 LEU A N 1
ATOM 757 C CA . LEU A 1 96 ? -2.359 1.612 -5.847 1.00 97.50 96 LEU A CA 1
ATOM 758 C C . LEU A 1 96 ? -2.513 2.069 -4.390 1.00 97.50 96 LEU A C 1
ATOM 760 O O . LEU A 1 96 ? -3.205 3.051 -4.135 1.00 97.50 96 LEU A O 1
ATOM 764 N N . VAL A 1 97 ? -1.809 1.433 -3.448 1.00 95.94 97 VAL A N 1
ATOM 765 C CA . VAL A 1 97 ? -1.775 1.873 -2.042 1.00 95.94 97 VAL A CA 1
ATOM 766 C C . VAL A 1 97 ? -1.235 3.301 -1.916 1.00 95.94 97 VAL A C 1
ATOM 768 O O . VAL A 1 97 ? -1.835 4.111 -1.216 1.00 95.94 97 VAL A O 1
ATOM 771 N N . LEU A 1 98 ? -0.149 3.639 -2.621 1.00 95.81 98 LEU A N 1
ATOM 772 C CA . LEU A 1 98 ? 0.465 4.976 -2.570 1.00 95.81 98 LEU A CA 1
ATOM 773 C C . LEU A 1 98 ? -0.459 6.101 -3.063 1.00 95.81 98 LEU A C 1
ATOM 775 O O . LEU A 1 98 ? -0.282 7.250 -2.649 1.00 95.81 98 LEU A O 1
ATOM 779 N N . VAL A 1 99 ? -1.433 5.771 -3.916 1.00 96.56 99 VAL A N 1
ATOM 780 C CA . VAL A 1 99 ? -2.461 6.697 -4.420 1.00 96.56 99 VAL A CA 1
ATOM 781 C C . VAL A 1 99 ? -3.815 6.543 -3.711 1.00 96.56 99 VAL A C 1
ATOM 783 O O . VAL A 1 99 ? -4.816 7.057 -4.195 1.00 96.56 99 VAL A O 1
ATOM 786 N N . GLY A 1 100 ? -3.860 5.836 -2.575 1.00 95.06 100 GLY A N 1
ATOM 787 C CA . GLY A 1 100 ? -5.056 5.699 -1.733 1.00 95.06 100 GLY A CA 1
ATOM 788 C C . GLY A 1 100 ? -6.088 4.663 -2.204 1.00 95.06 100 GLY A C 1
ATOM 789 O O . GLY A 1 100 ? -7.149 4.527 -1.599 1.00 95.06 100 GLY A O 1
ATOM 790 N N . GLU A 1 101 ? -5.796 3.884 -3.247 1.00 95.50 101 GLU A N 1
ATOM 791 C CA . GLU A 1 101 ? -6.723 2.925 -3.868 1.00 95.50 101 GLU A CA 1
ATOM 792 C C . GLU A 1 101 ? -6.616 1.528 -3.237 1.00 95.50 101 GLU A C 1
ATOM 794 O O . GLU A 1 101 ? -6.286 0.535 -3.891 1.00 95.50 101 GLU A O 1
ATOM 799 N N . ILE A 1 102 ? -6.893 1.447 -1.934 1.00 94.69 102 ILE A N 1
ATOM 800 C CA . ILE A 1 102 ? -6.709 0.232 -1.124 1.00 94.69 102 ILE A CA 1
ATOM 801 C C . ILE A 1 102 ? -7.559 -0.943 -1.614 1.00 94.69 102 ILE A C 1
ATOM 803 O O . ILE A 1 102 ? -7.037 -2.038 -1.835 1.00 94.69 102 ILE A O 1
ATOM 807 N N . SER A 1 103 ? -8.860 -0.730 -1.812 1.00 94.12 103 SER A N 1
ATOM 808 C CA . SER A 1 103 ? -9.772 -1.796 -2.243 1.00 94.12 103 SER A CA 1
ATOM 809 C C . SER A 1 103 ? -9.408 -2.345 -3.623 1.00 94.12 103 SER A C 1
ATOM 811 O O . SER A 1 103 ? -9.472 -3.555 -3.851 1.00 94.12 103 SER A O 1
ATOM 813 N N . GLU A 1 104 ? -8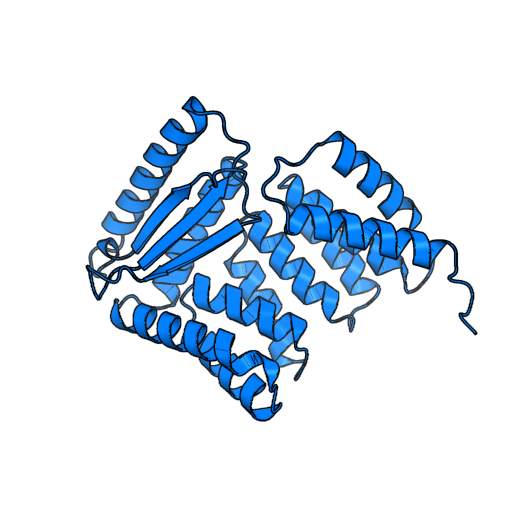.941 -1.486 -4.530 1.00 95.25 104 GLU A N 1
ATOM 814 C CA . GLU A 1 104 ? -8.455 -1.913 -5.841 1.00 95.25 104 GLU A CA 1
ATOM 815 C C . GLU A 1 104 ? -7.137 -2.693 -5.728 1.00 95.25 104 GLU A C 1
ATOM 817 O O . GLU A 1 104 ? -6.986 -3.728 -6.381 1.00 95.25 104 GLU A O 1
ATOM 822 N N . ALA A 1 105 ? -6.209 -2.266 -4.861 1.00 95.81 105 ALA A N 1
ATOM 823 C CA . ALA A 1 105 ? -4.972 -3.000 -4.586 1.00 95.81 105 ALA A CA 1
ATOM 824 C C . ALA A 1 105 ? -5.256 -4.422 -4.069 1.00 95.81 105 ALA A C 1
ATOM 826 O O . ALA A 1 105 ? -4.695 -5.393 -4.585 1.00 95.81 105 ALA A O 1
ATOM 827 N N . VAL A 1 106 ? -6.176 -4.550 -3.104 1.00 94.75 106 VAL A N 1
ATOM 828 C CA . VAL A 1 106 ? -6.648 -5.840 -2.573 1.00 94.75 106 VAL A CA 1
ATOM 829 C C . VAL A 1 106 ? -7.230 -6.700 -3.692 1.00 94.75 106 VAL A C 1
ATOM 831 O O . VAL A 1 106 ? -6.817 -7.845 -3.856 1.00 94.75 106 VAL A O 1
ATOM 834 N N . ARG A 1 107 ? -8.126 -6.143 -4.513 1.00 93.88 107 ARG A N 1
ATOM 835 C CA . ARG A 1 107 ? -8.778 -6.868 -5.613 1.00 93.88 107 ARG A CA 1
ATOM 836 C C . ARG A 1 107 ? -7.781 -7.389 -6.651 1.00 93.88 107 ARG A C 1
ATOM 838 O O . ARG A 1 107 ? -7.935 -8.506 -7.144 1.00 93.88 107 ARG A O 1
ATOM 845 N N . LYS A 1 108 ? -6.761 -6.597 -7.002 1.00 92.19 108 LYS A N 1
ATOM 846 C CA . LYS A 1 108 ? -5.709 -7.015 -7.946 1.00 92.19 108 LYS A CA 1
ATOM 847 C C . LYS A 1 108 ? -4.863 -8.157 -7.391 1.00 92.19 108 LYS A C 1
ATOM 849 O O . LYS A 1 108 ? -4.557 -9.086 -8.138 1.00 92.19 108 LYS A O 1
ATOM 854 N N . LEU A 1 109 ? -4.511 -8.101 -6.107 1.00 92.62 109 LEU A N 1
ATOM 855 C CA . LEU A 1 109 ? -3.767 -9.174 -5.446 1.00 92.62 109 LEU A CA 1
ATOM 856 C C . LEU A 1 109 ? -4.602 -10.444 -5.305 1.00 92.62 109 LEU A C 1
ATOM 858 O O . LEU A 1 109 ? -4.084 -11.517 -5.595 1.00 92.62 109 LEU A O 1
ATOM 862 N N . ASP A 1 110 ? -5.878 -10.325 -4.927 1.00 92.44 110 ASP A N 1
ATOM 863 C CA . ASP A 1 110 ? -6.802 -11.461 -4.838 1.00 92.44 110 ASP A CA 1
ATOM 864 C C . ASP A 1 110 ? -6.849 -12.216 -6.171 1.00 92.44 110 ASP A C 1
ATOM 866 O O . ASP A 1 110 ? -6.550 -13.409 -6.216 1.00 92.44 110 ASP A O 1
ATOM 870 N N . TYR A 1 111 ? -7.119 -11.497 -7.268 1.00 90.94 111 TYR A N 1
ATOM 871 C CA . TYR A 1 111 ? -7.160 -12.081 -8.608 1.00 90.94 111 TYR A CA 1
ATOM 872 C C . TYR A 1 111 ? -5.853 -12.799 -8.961 1.00 90.94 111 TYR A C 1
ATOM 874 O O . TYR A 1 111 ? -5.863 -13.920 -9.464 1.00 90.94 111 TYR A O 1
ATOM 882 N N . TYR A 1 112 ? -4.711 -12.171 -8.683 1.00 90.50 112 TYR A N 1
ATOM 883 C CA . TYR A 1 112 ? -3.413 -12.755 -8.993 1.00 90.50 112 TYR A CA 1
ATOM 884 C C . TYR A 1 112 ? -3.122 -14.024 -8.170 1.00 90.50 112 TYR A C 1
ATOM 886 O O . TYR A 1 112 ? -2.719 -15.045 -8.729 1.00 90.50 112 TYR A O 1
ATOM 894 N N . LEU A 1 113 ? -3.369 -13.990 -6.858 1.00 90.38 113 LEU A N 1
ATOM 895 C CA . LEU A 1 113 ? -3.099 -15.101 -5.938 1.00 90.38 113 LEU A CA 1
ATOM 896 C C . LEU A 1 113 ? -4.078 -16.275 -6.086 1.00 90.38 113 LEU A C 1
ATOM 898 O O . LEU A 1 113 ? -3.792 -17.382 -5.625 1.00 90.38 113 LEU A O 1
ATOM 902 N N . GLU A 1 114 ? -5.231 -16.063 -6.719 1.00 89.12 114 GLU A N 1
ATOM 903 C CA . GLU A 1 114 ? -6.140 -17.141 -7.120 1.00 89.12 114 GLU A CA 1
ATOM 904 C C . GLU A 1 114 ? -5.592 -17.974 -8.283 1.00 89.12 114 GLU A C 1
ATOM 906 O O . GLU A 1 114 ? -5.875 -19.170 -8.353 1.00 89.12 114 GLU A O 1
ATOM 911 N N . HIS A 1 115 ? -4.775 -17.371 -9.151 1.00 86.00 115 HIS A N 1
ATOM 912 C CA . HIS A 1 115 ? -4.273 -17.999 -10.378 1.00 86.00 115 HIS A CA 1
ATOM 913 C C . HIS A 1 115 ? -2.779 -18.352 -10.316 1.00 86.00 115 HIS A C 1
ATOM 915 O O . HIS A 1 115 ? -2.309 -19.153 -11.121 1.00 86.00 115 HIS A O 1
ATOM 921 N N . THR A 1 116 ? -2.041 -17.804 -9.346 1.00 82.06 116 THR A N 1
ATOM 922 C CA . THR A 1 116 ? -0.604 -18.045 -9.170 1.00 82.06 116 THR A CA 1
ATOM 923 C C . THR A 1 116 ? -0.296 -18.457 -7.734 1.00 82.06 116 THR A C 1
ATOM 925 O O . THR A 1 116 ? -0.514 -17.700 -6.790 1.00 82.06 116 THR A O 1
ATOM 928 N N . THR A 1 117 ? 0.256 -19.659 -7.550 1.00 75.88 117 THR A N 1
ATOM 929 C CA . THR A 1 117 ? 0.621 -20.183 -6.225 1.00 75.88 117 THR A CA 1
ATOM 930 C C . THR A 1 117 ? 2.122 -20.112 -5.979 1.00 75.88 117 THR A C 1
ATOM 932 O O . THR A 1 117 ? 2.906 -20.491 -6.842 1.00 75.88 117 THR A O 1
ATOM 935 N N . GLY A 1 118 ? 2.525 -19.735 -4.765 1.00 78.19 118 GLY A N 1
ATOM 936 C CA . GLY A 1 118 ? 3.919 -19.853 -4.321 1.00 78.19 118 GLY A CA 1
ATOM 937 C C . GLY A 1 118 ? 4.828 -18.674 -4.661 1.00 78.19 118 GLY A C 1
ATOM 938 O O . GLY A 1 118 ? 6.006 -18.710 -4.313 1.00 78.19 118 GLY A O 1
ATOM 939 N N . ASP A 1 119 ? 4.295 -17.613 -5.269 1.00 85.19 119 ASP A N 1
ATOM 940 C CA . ASP A 1 119 ? 5.020 -16.355 -5.420 1.00 85.19 119 ASP A CA 1
ATOM 941 C C . ASP A 1 119 ? 5.173 -15.652 -4.065 1.00 85.19 119 ASP A C 1
ATOM 943 O O . ASP A 1 119 ? 4.274 -14.975 -3.561 1.00 85.19 119 ASP A O 1
ATOM 947 N N . LEU A 1 120 ? 6.349 -15.824 -3.468 1.00 85.06 120 LEU A N 1
ATOM 948 C CA . LEU A 1 120 ? 6.663 -15.316 -2.142 1.00 85.06 120 LEU A CA 1
ATOM 949 C C . LEU A 1 120 ? 6.561 -13.786 -2.039 1.00 85.06 120 LEU A C 1
ATOM 951 O O . LEU A 1 120 ? 6.162 -13.281 -0.987 1.00 85.06 120 LEU A O 1
ATOM 955 N N . LEU A 1 121 ? 6.913 -13.045 -3.097 1.00 84.69 121 LEU A N 1
ATOM 956 C CA . LEU A 1 121 ? 6.871 -11.583 -3.060 1.00 84.69 121 LEU A CA 1
ATOM 957 C C . LEU A 1 121 ? 5.423 -11.100 -2.975 1.00 84.69 121 LEU A C 1
ATOM 959 O O . LEU A 1 121 ? 5.099 -10.317 -2.079 1.00 84.69 121 LEU A O 1
ATOM 963 N N . ALA A 1 122 ? 4.550 -11.614 -3.844 1.00 88.25 122 ALA A N 1
ATOM 964 C CA . ALA A 1 122 ? 3.133 -11.272 -3.814 1.00 88.25 122 ALA A CA 1
ATOM 965 C C . ALA A 1 122 ? 2.461 -11.717 -2.517 1.00 88.25 122 ALA A C 1
ATOM 967 O O . ALA A 1 122 ? 1.690 -10.950 -1.943 1.00 88.25 122 ALA A O 1
ATOM 968 N N . LEU A 1 123 ? 2.801 -12.903 -2.000 1.00 89.75 123 LEU A N 1
ATOM 969 C CA . LEU A 1 123 ? 2.292 -13.370 -0.709 1.00 89.75 123 LEU A CA 1
ATOM 970 C C . LEU A 1 123 ? 2.701 -12.430 0.435 1.00 89.75 123 LEU A C 1
ATOM 972 O O . LEU A 1 123 ? 1.870 -12.130 1.288 1.00 89.75 123 LEU A O 1
ATOM 976 N N . LYS A 1 124 ? 3.939 -11.912 0.447 1.00 87.25 124 LYS A N 1
ATOM 977 C CA . LYS A 1 124 ? 4.385 -10.948 1.470 1.00 87.25 124 LYS A CA 1
ATOM 978 C C . LYS A 1 124 ? 3.662 -9.603 1.348 1.00 87.25 124 LYS A C 1
ATOM 980 O O . LYS A 1 124 ? 3.238 -9.046 2.359 1.00 87.25 124 LYS A O 1
ATOM 985 N N . VAL A 1 125 ? 3.506 -9.084 0.128 1.00 89.69 125 VAL A N 1
ATOM 986 C CA . VAL A 1 125 ? 2.787 -7.820 -0.115 1.00 89.69 125 VAL A CA 1
ATOM 987 C C . VAL A 1 125 ? 1.319 -7.944 0.288 1.00 89.69 125 VAL A C 1
ATOM 989 O O . VAL A 1 125 ? 0.818 -7.096 1.024 1.00 89.69 125 VAL A O 1
ATOM 992 N N . ALA A 1 126 ? 0.655 -9.022 -0.125 1.00 92.38 126 ALA A N 1
ATOM 993 C CA . ALA A 1 126 ? -0.734 -9.281 0.218 1.00 92.38 126 ALA A CA 1
ATOM 994 C C . ALA A 1 126 ? -0.927 -9.520 1.718 1.00 92.38 126 ALA A C 1
ATOM 996 O O . ALA A 1 126 ? -1.862 -8.970 2.284 1.00 92.38 126 ALA A O 1
ATOM 997 N N . MET A 1 127 ? -0.019 -10.240 2.390 1.00 91.12 127 MET A N 1
ATOM 998 C CA . MET A 1 127 ? -0.069 -10.410 3.847 1.00 91.12 127 MET A CA 1
ATOM 999 C C . MET A 1 127 ? -0.083 -9.065 4.574 1.00 91.12 127 MET A C 1
ATOM 1001 O O . MET A 1 127 ? -0.965 -8.816 5.393 1.00 91.12 127 MET A O 1
ATOM 1005 N N . ASN A 1 128 ? 0.877 -8.191 4.254 1.00 89.25 128 ASN A N 1
ATOM 1006 C CA . ASN A 1 128 ? 0.977 -6.871 4.873 1.00 89.25 128 ASN A CA 1
ATOM 1007 C C . ASN A 1 128 ? -0.290 -6.048 4.635 1.00 89.25 128 ASN A C 1
ATOM 1009 O O . ASN A 1 128 ? -0.836 -5.481 5.579 1.00 89.25 128 ASN A O 1
ATOM 1013 N N . LEU A 1 129 ? -0.776 -6.019 3.390 1.00 92.62 129 LEU A N 1
ATOM 1014 C CA . LEU A 1 129 ? -1.967 -5.254 3.042 1.00 92.62 129 LEU A CA 1
ATOM 1015 C C . LEU A 1 129 ? -3.222 -5.810 3.724 1.00 92.62 129 LEU A C 1
ATOM 1017 O O . LEU A 1 129 ? -4.008 -5.040 4.266 1.00 92.62 129 LEU A O 1
ATOM 1021 N N . TYR A 1 130 ? -3.409 -7.131 3.740 1.00 95.12 130 TYR A N 1
ATOM 1022 C CA . TYR A 1 130 ? -4.563 -7.761 4.377 1.00 95.12 130 TYR A CA 1
ATOM 1023 C C . TYR A 1 130 ? -4.580 -7.539 5.883 1.00 95.12 130 TYR A C 1
ATOM 1025 O O . TYR A 1 130 ? -5.635 -7.222 6.419 1.00 95.12 130 TYR A O 1
ATOM 1033 N N . ILE A 1 131 ? -3.440 -7.656 6.564 1.00 92.00 131 ILE A N 1
ATOM 1034 C CA . ILE A 1 131 ? -3.361 -7.375 8.003 1.00 92.00 131 ILE A CA 1
ATOM 1035 C C . ILE A 1 131 ? -3.687 -5.912 8.271 1.00 92.00 131 ILE A C 1
ATOM 1037 O O . ILE A 1 131 ? -4.515 -5.616 9.128 1.00 92.00 131 ILE A O 1
ATOM 1041 N N . PHE A 1 132 ? -3.091 -5.004 7.503 1.00 90.56 132 PHE A N 1
ATOM 1042 C CA . PHE A 1 132 ? -3.338 -3.579 7.659 1.00 90.56 132 PHE A CA 1
ATOM 1043 C C . PHE A 1 132 ? -4.811 -3.211 7.408 1.00 90.56 132 PHE A C 1
ATOM 1045 O O . PHE A 1 132 ? -5.398 -2.446 8.162 1.00 90.56 132 PHE A O 1
ATOM 1052 N N . CYS A 1 133 ? -5.444 -3.821 6.407 1.00 92.31 133 CYS A N 1
ATOM 1053 C CA . CYS A 1 133 ? -6.862 -3.624 6.094 1.00 92.31 133 CYS A CA 1
ATOM 1054 C C . CYS A 1 133 ? -7.798 -4.540 6.897 1.00 92.31 133 CYS A C 1
ATOM 1056 O O . CYS A 1 133 ? -8.965 -4.687 6.526 1.00 92.31 133 CYS A O 1
ATOM 1058 N N . GLY A 1 134 ? -7.296 -5.208 7.944 1.00 91.81 134 GLY A N 1
ATOM 1059 C CA . GLY A 1 134 ? -8.056 -6.109 8.819 1.00 91.81 134 GLY A CA 1
ATOM 1060 C C . GLY A 1 134 ? -8.771 -7.258 8.109 1.00 91.81 134 GLY A C 1
ATOM 1061 O O . GLY A 1 134 ? -9.718 -7.822 8.647 1.00 91.81 134 GLY A O 1
ATOM 1062 N N . GLN A 1 135 ? -8.311 -7.637 6.919 1.00 95.00 135 GLN A N 1
ATOM 1063 C CA . GLN A 1 135 ? -8.763 -8.794 6.146 1.00 95.00 135 GLN A CA 1
ATOM 1064 C C . GLN A 1 135 ? -8.156 -10.081 6.729 1.00 95.00 135 GLN A C 1
ATOM 1066 O O . GLN A 1 135 ? -7.370 -10.785 6.083 1.00 95.00 135 GLN A O 1
ATOM 1071 N N . THR A 1 136 ? -8.463 -10.367 7.996 1.00 94.69 136 THR A N 1
ATOM 1072 C CA . THR A 1 136 ? -7.802 -11.424 8.771 1.00 94.69 136 THR A CA 1
ATOM 1073 C C . THR A 1 136 ? -7.989 -12.813 8.171 1.00 94.69 136 THR A C 1
ATOM 1075 O O . THR A 1 136 ? -7.045 -13.601 8.133 1.00 94.69 136 THR A O 1
ATOM 1078 N N . SER A 1 137 ? -9.160 -13.086 7.601 1.00 94.31 137 SER A N 1
ATOM 1079 C CA . SER A 1 137 ? -9.482 -14.351 6.941 1.00 94.31 137 SER A CA 1
ATOM 1080 C C . SER A 1 137 ? -8.588 -14.598 5.720 1.00 94.31 137 SER A C 1
ATOM 1082 O O . SER A 1 137 ? -8.120 -15.719 5.484 1.00 94.31 137 SER A O 1
ATOM 1084 N N . LYS A 1 138 ? -8.292 -13.537 4.954 1.00 94.62 138 LYS A N 1
ATOM 1085 C CA . LYS A 1 138 ? -7.374 -13.599 3.807 1.00 94.62 138 LYS A CA 1
ATOM 1086 C C . LYS A 1 138 ? -5.922 -13.743 4.262 1.00 94.62 138 LYS A C 1
ATOM 1088 O O . LYS A 1 138 ? -5.200 -14.582 3.721 1.00 94.62 138 LYS A O 1
ATOM 1093 N N . ALA A 1 139 ? -5.511 -13.001 5.291 1.00 93.25 139 ALA A N 1
ATOM 1094 C CA . ALA A 1 139 ? -4.175 -13.116 5.876 1.00 93.25 139 ALA A CA 1
ATOM 1095 C C . ALA A 1 139 ? -3.893 -14.550 6.375 1.00 93.25 139 ALA A C 1
ATOM 1097 O O . ALA A 1 139 ? -2.885 -15.154 6.009 1.00 93.25 139 ALA A O 1
ATOM 1098 N N . GLU A 1 140 ? -4.835 -15.174 7.089 1.00 92.19 140 GLU A N 1
ATOM 1099 C CA . GLU A 1 140 ? -4.723 -16.566 7.556 1.00 92.19 140 GLU A CA 1
ATOM 1100 C C . GLU A 1 140 ? -4.637 -17.587 6.409 1.00 92.19 140 GLU A C 1
ATOM 1102 O O . GLU A 1 140 ? -3.970 -18.624 6.522 1.00 92.19 140 GLU A O 1
ATOM 1107 N N . ARG A 1 141 ? -5.289 -17.323 5.268 1.00 91.06 141 ARG A N 1
ATOM 1108 C CA . ARG A 1 141 ? -5.128 -18.149 4.060 1.00 91.06 141 ARG A CA 1
ATOM 1109 C C . ARG A 1 141 ? -3.695 -18.069 3.531 1.00 91.06 141 ARG A C 1
ATOM 1111 O O . ARG A 1 141 ? -3.121 -19.123 3.249 1.00 91.06 141 ARG A O 1
ATOM 1118 N N . ILE A 1 142 ? -3.106 -16.875 3.453 1.00 90.12 142 ILE A N 1
ATOM 1119 C CA . ILE A 1 142 ? -1.698 -16.710 3.059 1.00 90.12 142 ILE A CA 1
ATOM 1120 C C . ILE A 1 142 ? -0.775 -17.417 4.056 1.00 90.12 142 ILE A C 1
ATOM 1122 O O . ILE A 1 142 ? 0.128 -18.137 3.636 1.00 90.12 142 ILE A O 1
ATOM 1126 N N . MET A 1 143 ? -1.024 -17.299 5.365 1.00 87.12 143 MET A N 1
ATOM 1127 C CA . MET A 1 143 ? -0.209 -17.960 6.396 1.00 87.12 143 MET A CA 1
ATOM 1128 C C . MET A 1 143 ? -0.163 -19.475 6.183 1.00 87.12 143 MET A C 1
ATOM 1130 O O . MET A 1 143 ? 0.907 -20.084 6.201 1.00 87.12 143 MET A O 1
ATOM 1134 N N . ARG A 1 144 ? -1.318 -20.090 5.899 1.00 86.81 144 ARG A N 1
ATOM 1135 C CA . ARG A 1 144 ? -1.398 -21.521 5.572 1.00 86.81 144 ARG A CA 1
ATOM 1136 C C . ARG A 1 144 ? -0.619 -21.876 4.305 1.00 86.81 144 ARG A C 1
ATOM 1138 O O . ARG A 1 144 ? -0.004 -22.939 4.266 1.00 86.81 144 ARG A O 1
ATOM 1145 N N . GLN A 1 145 ? -0.631 -21.021 3.281 1.00 86.62 145 GLN A N 1
ATOM 1146 C CA . GLN A 1 145 ? 0.154 -21.239 2.062 1.00 86.62 145 GLN A CA 1
ATOM 1147 C C . GLN A 1 145 ? 1.661 -21.155 2.336 1.00 86.62 145 GLN A C 1
ATOM 1149 O O . GLN A 1 145 ? 2.394 -22.065 1.959 1.00 86.62 145 GLN A O 1
ATOM 1154 N N . LEU A 1 146 ? 2.118 -20.129 3.056 1.00 84.44 146 LEU A N 1
ATOM 1155 C CA . LEU A 1 146 ? 3.532 -19.957 3.409 1.00 84.44 146 LEU A CA 1
ATOM 1156 C C . LEU A 1 146 ? 4.062 -21.114 4.271 1.00 84.44 146 LEU A C 1
ATOM 1158 O O . LEU A 1 146 ? 5.162 -21.611 4.021 1.00 84.44 146 LEU A O 1
ATOM 1162 N N . ASN A 1 147 ? 3.252 -21.616 5.209 1.00 82.00 147 ASN A N 1
ATOM 1163 C CA . ASN A 1 147 ? 3.593 -22.797 6.007 1.00 82.00 147 ASN A CA 1
ATOM 1164 C C . ASN A 1 147 ? 3.764 -24.055 5.144 1.00 82.00 147 ASN A C 1
ATOM 1166 O O . ASN A 1 147 ? 4.721 -24.808 5.336 1.00 82.00 147 ASN A O 1
ATOM 1170 N N . LYS A 1 148 ? 2.884 -24.277 4.155 1.00 84.12 148 LYS A N 1
ATOM 1171 C CA . LYS A 1 148 ? 3.007 -25.407 3.214 1.00 84.12 148 LYS A CA 1
ATOM 1172 C C . LYS A 1 148 ? 4.293 -25.343 2.387 1.00 84.12 148 LYS A C 1
ATOM 1174 O O . LYS A 1 148 ? 4.872 -26.384 2.093 1.00 84.12 148 LYS A O 1
ATOM 1179 N N . LEU A 1 149 ? 4.763 -24.139 2.064 1.00 82.81 149 LEU A N 1
ATOM 1180 C CA . LEU A 1 149 ? 6.010 -23.913 1.326 1.00 82.81 149 LEU A CA 1
ATOM 1181 C C . LEU A 1 149 ? 7.275 -24.103 2.189 1.00 82.81 149 LEU A C 1
ATOM 1183 O O . LEU A 1 149 ? 8.381 -23.954 1.676 1.00 82.81 149 LEU A O 1
ATOM 1187 N N . LYS A 1 150 ? 7.139 -24.448 3.482 1.00 75.81 150 LYS A N 1
ATOM 1188 C CA . LYS A 1 150 ? 8.250 -24.657 4.435 1.00 75.81 150 LYS A CA 1
ATOM 1189 C C . LYS A 1 150 ? 9.234 -23.479 4.481 1.00 75.81 150 LYS A C 1
ATOM 1191 O O . LYS A 1 150 ? 10.448 -23.674 4.594 1.00 75.81 150 LYS A O 1
ATOM 1196 N N . TYR A 1 151 ? 8.729 -22.250 4.389 1.00 71.81 151 TYR A N 1
ATOM 1197 C CA . TYR A 1 151 ? 9.572 -21.059 4.334 1.00 71.81 151 TYR A CA 1
ATOM 1198 C C . TYR A 1 151 ? 10.212 -20.752 5.708 1.00 71.81 151 TYR A C 1
ATOM 1200 O O . TYR A 1 151 ? 9.629 -20.081 6.553 1.00 71.81 151 TYR A O 1
ATOM 1208 N N . LYS A 1 152 ? 11.432 -21.270 5.940 1.00 59.72 152 LYS A N 1
ATOM 1209 C CA . LYS A 1 152 ? 12.142 -21.257 7.242 1.00 59.72 152 LYS A CA 1
ATOM 1210 C C . LYS A 1 152 ? 12.435 -19.864 7.819 1.00 59.72 152 LYS A C 1
ATOM 1212 O O . LYS A 1 152 ? 12.465 -19.717 9.036 1.00 59.72 152 LYS A O 1
ATOM 1217 N N . ASN A 1 153 ? 12.634 -18.850 6.973 1.00 61.09 153 ASN A N 1
ATOM 1218 C CA . ASN A 1 153 ? 12.977 -17.491 7.420 1.00 61.09 153 ASN A CA 1
ATOM 1219 C C . ASN A 1 153 ? 11.752 -16.647 7.815 1.00 61.09 153 ASN A C 1
ATOM 1221 O O . ASN A 1 153 ? 11.920 -15.512 8.250 1.00 61.09 153 ASN A O 1
ATOM 1225 N N . PHE A 1 154 ? 10.530 -17.182 7.697 1.00 62.81 154 PHE A N 1
ATOM 1226 C CA . PHE A 1 154 ? 9.311 -16.445 8.040 1.00 62.81 154 PHE A CA 1
ATOM 1227 C C . PHE A 1 154 ? 8.904 -16.537 9.506 1.00 62.81 154 PHE A C 1
ATOM 1229 O O . PHE A 1 154 ? 8.039 -15.780 9.915 1.00 62.81 154 PHE A O 1
ATOM 1236 N N . ASN A 1 155 ? 9.490 -17.430 10.308 1.00 62.59 155 ASN A N 1
ATOM 1237 C CA . ASN A 1 155 ? 8.927 -17.781 11.619 1.00 62.59 155 ASN A CA 1
ATOM 1238 C C . ASN A 1 155 ? 8.755 -16.583 12.577 1.00 62.59 155 ASN A C 1
ATOM 1240 O O . ASN A 1 155 ? 7.749 -16.512 13.275 1.00 62.59 155 ASN A O 1
ATOM 1244 N N . LYS A 1 156 ? 9.685 -15.615 12.579 1.00 69.50 156 LYS A N 1
ATOM 1245 C CA . LYS A 1 156 ? 9.600 -14.432 13.457 1.00 69.50 156 LYS A CA 1
ATOM 1246 C C . LYS A 1 156 ? 8.597 -13.383 12.959 1.00 69.50 156 LYS A C 1
ATOM 1248 O O . LYS A 1 156 ? 7.839 -12.842 13.756 1.00 69.50 156 LYS A O 1
ATOM 1253 N N . GLU A 1 157 ? 8.565 -13.109 11.650 1.00 71.31 157 GLU A N 1
ATOM 1254 C CA . GLU A 1 157 ? 7.538 -12.233 11.051 1.00 71.31 157 GLU A CA 1
ATOM 1255 C C . GLU A 1 157 ? 6.141 -12.870 11.199 1.00 71.31 157 GLU A C 1
ATOM 1257 O O . GLU A 1 157 ? 5.166 -12.182 11.483 1.00 71.31 157 GLU A O 1
ATOM 1262 N N . PHE A 1 158 ? 6.054 -14.199 11.092 1.00 72.50 158 PHE A N 1
ATOM 1263 C CA . PHE A 1 158 ? 4.825 -14.983 11.206 1.00 72.50 158 PHE A CA 1
ATOM 1264 C C . PHE A 1 158 ? 4.160 -14.865 12.579 1.00 72.50 158 PHE A C 1
ATOM 1266 O O . PHE A 1 158 ? 2.947 -14.677 12.648 1.00 72.50 158 PHE A O 1
ATOM 1273 N N . GLU A 1 159 ? 4.930 -14.959 13.664 1.00 77.56 159 GLU A N 1
ATOM 1274 C CA . GLU A 1 159 ? 4.398 -14.810 15.022 1.00 77.56 159 GLU A CA 1
ATOM 1275 C C . GLU A 1 159 ? 3.847 -13.397 15.254 1.00 77.56 159 GLU A C 1
ATOM 1277 O O . GLU A 1 159 ? 2.743 -13.236 15.775 1.00 77.56 159 GLU A O 1
ATOM 1282 N N . MET A 1 160 ? 4.565 -12.373 14.782 1.00 82.31 160 MET A N 1
ATOM 1283 C CA . MET A 1 160 ? 4.092 -10.990 14.830 1.00 82.31 160 MET A CA 1
ATOM 1284 C C . MET A 1 160 ? 2.773 -10.831 14.063 1.00 82.31 160 MET A C 1
ATOM 1286 O O . MET A 1 160 ? 1.812 -10.302 14.617 1.00 82.31 160 MET A O 1
ATOM 1290 N N . TYR A 1 161 ? 2.691 -11.349 12.833 1.00 84.00 161 TYR A N 1
ATOM 1291 C CA . TYR A 1 161 ? 1.465 -11.318 12.034 1.00 84.00 161 TYR A CA 1
ATOM 1292 C C . TYR A 1 161 ? 0.298 -12.043 12.708 1.00 84.00 161 TYR A C 1
ATOM 1294 O O . TYR A 1 161 ? -0.814 -11.518 12.716 1.00 84.00 161 TYR A O 1
ATOM 1302 N N . LEU A 1 162 ? 0.540 -13.214 13.308 1.00 83.56 162 LEU A N 1
ATOM 1303 C CA . LEU A 1 162 ? -0.480 -13.962 14.045 1.00 83.56 162 LEU A CA 1
ATOM 1304 C C . LEU A 1 162 ? -1.022 -13.138 15.216 1.00 83.56 162 LEU A C 1
ATOM 1306 O O . LEU A 1 162 ? -2.235 -13.011 15.374 1.00 83.56 162 LEU A O 1
ATOM 1310 N N . ASN A 1 163 ? -0.126 -12.548 16.006 1.00 86.69 163 ASN A N 1
ATOM 1311 C CA . ASN A 1 163 ? -0.498 -11.725 17.149 1.00 86.69 163 ASN A CA 1
ATOM 1312 C C . ASN A 1 163 ? -1.305 -10.501 16.704 1.00 86.69 163 ASN A C 1
ATOM 1314 O O . ASN A 1 163 ? -2.334 -10.201 17.307 1.00 86.69 163 ASN A O 1
ATOM 1318 N N . THR A 1 164 ? -0.916 -9.842 15.607 1.00 87.31 164 THR A N 1
ATOM 1319 C CA . THR A 1 164 ? -1.691 -8.732 15.037 1.00 87.31 164 THR A CA 1
ATOM 1320 C C . THR A 1 164 ? -3.071 -9.187 14.561 1.00 87.31 164 THR A C 1
ATOM 1322 O O . THR A 1 164 ? -4.056 -8.522 14.865 1.00 87.31 164 THR A O 1
ATOM 1325 N N . ILE A 1 165 ? -3.181 -10.333 13.879 1.00 88.75 165 ILE A N 1
ATOM 1326 C CA . ILE A 1 165 ? -4.468 -10.902 13.444 1.00 88.75 165 ILE A CA 1
ATOM 1327 C C . ILE A 1 165 ? -5.378 -11.191 14.642 1.00 88.75 165 ILE A C 1
ATOM 1329 O O . ILE A 1 165 ? -6.559 -10.845 14.612 1.00 88.75 165 ILE A O 1
ATOM 1333 N N . ILE A 1 166 ? -4.839 -11.791 15.705 1.00 89.06 166 ILE A N 1
ATOM 1334 C CA . ILE A 1 166 ? -5.584 -12.065 16.939 1.00 89.06 166 ILE A CA 1
ATOM 1335 C C . ILE A 1 166 ? -6.085 -10.754 17.553 1.00 89.06 166 ILE A C 1
ATOM 1337 O O . ILE A 1 166 ? -7.262 -10.660 17.900 1.00 89.06 166 ILE A O 1
ATOM 1341 N N . SER A 1 167 ? -5.226 -9.738 17.649 1.00 89.19 167 SER A N 1
ATOM 1342 C CA . SER A 1 167 ? -5.606 -8.416 18.156 1.00 89.19 167 SER A CA 1
ATOM 1343 C C . SER A 1 167 ? -6.692 -7.766 17.297 1.00 89.19 167 SER A C 1
ATOM 1345 O O . SER A 1 167 ? -7.667 -7.268 17.848 1.00 89.19 167 SER A O 1
ATOM 1347 N N . ILE A 1 168 ? -6.594 -7.850 15.964 1.00 90.19 168 ILE A N 1
ATOM 1348 C CA . ILE A 1 168 ? -7.633 -7.359 15.047 1.00 90.19 168 ILE A CA 1
ATOM 1349 C C . ILE A 1 168 ? -8.954 -8.088 15.264 1.00 90.19 168 ILE A C 1
ATOM 1351 O O . ILE A 1 168 ? -9.986 -7.442 15.354 1.00 90.19 168 ILE A O 1
ATOM 1355 N N . LYS A 1 169 ? -8.964 -9.413 15.412 1.00 90.06 169 LYS A N 1
ATOM 1356 C CA . LYS A 1 169 ? -10.217 -10.141 15.667 1.00 90.06 169 LYS A CA 1
ATOM 1357 C C . LYS A 1 169 ? -10.851 -9.757 17.008 1.00 90.06 169 LYS A C 1
ATOM 1359 O O . LYS A 1 169 ? -12.073 -9.654 17.095 1.00 90.06 169 LYS A O 1
ATOM 1364 N N . LYS A 1 170 ? -10.037 -9.508 18.040 1.00 89.88 170 LYS A N 1
ATOM 1365 C CA . LYS A 1 170 ? -10.508 -9.142 19.388 1.00 89.88 170 LYS A CA 1
ATOM 1366 C C . LYS A 1 170 ? -11.246 -7.808 19.446 1.00 89.88 170 LYS A C 1
A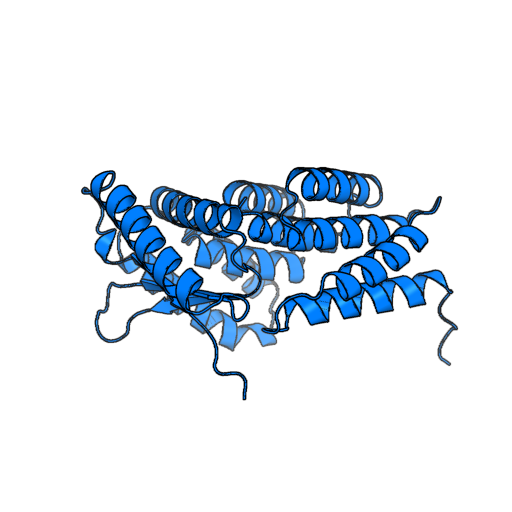TOM 1368 O O . LYS A 1 170 ? -12.116 -7.659 20.298 1.00 89.88 170 LYS A O 1
ATOM 1373 N N . ILE A 1 171 ? -10.959 -6.867 18.541 1.00 89.00 171 ILE A N 1
ATOM 1374 C CA . ILE A 1 171 ? -11.675 -5.583 18.526 1.00 89.00 171 ILE A CA 1
ATOM 1375 C C . ILE A 1 171 ? -13.163 -5.749 18.173 1.00 89.00 171 ILE A C 1
ATOM 1377 O O . ILE A 1 171 ? -13.942 -4.852 18.460 1.00 89.00 171 ILE A O 1
ATOM 1381 N N . GLY A 1 172 ? -13.567 -6.857 17.536 1.00 90.31 172 GLY A N 1
ATOM 1382 C CA . GLY A 1 172 ? -14.968 -7.130 17.196 1.00 90.31 172 GLY A CA 1
ATOM 1383 C C . GLY A 1 172 ? -15.543 -6.283 16.053 1.00 90.31 172 GLY A C 1
ATOM 1384 O O . GLY A 1 172 ? -16.761 -6.182 15.927 1.00 90.31 172 GLY A O 1
ATOM 1385 N N . ILE A 1 173 ? -14.699 -5.668 15.219 1.00 93.25 173 ILE A N 1
ATOM 1386 C CA . ILE A 1 173 ? -15.131 -4.898 14.042 1.00 93.25 173 ILE A CA 1
ATOM 1387 C C . ILE A 1 173 ? -15.123 -5.824 12.815 1.00 93.25 173 ILE A C 1
ATOM 1389 O O . ILE A 1 173 ? -14.103 -6.469 12.562 1.00 93.25 173 ILE A O 1
ATOM 1393 N N . PRO A 1 174 ? -16.215 -5.896 12.030 1.00 95.31 174 PRO A N 1
ATOM 1394 C CA . PRO A 1 174 ? -16.248 -6.700 10.809 1.00 95.31 174 PRO A CA 1
ATOM 1395 C C . PRO A 1 174 ? -15.176 -6.287 9.788 1.00 95.31 174 PRO A C 1
ATOM 1397 O O . PRO A 1 174 ? -14.928 -5.097 9.587 1.00 95.31 174 PRO A O 1
ATOM 1400 N N . GLU A 1 175 ? -14.580 -7.259 9.085 1.00 95.00 175 GLU A N 1
ATOM 1401 C CA . GLU A 1 175 ? -13.458 -7.011 8.157 1.00 95.00 175 GLU A CA 1
ATOM 1402 C C . GLU A 1 175 ? -13.805 -6.006 7.044 1.00 95.00 175 GLU A C 1
ATOM 1404 O O . GLU A 1 175 ? -12.967 -5.200 6.645 1.00 95.00 175 GLU A O 1
ATOM 1409 N N . ASN A 1 176 ? -15.046 -6.020 6.547 1.00 94.94 176 ASN A N 1
ATOM 1410 C CA . ASN A 1 176 ? -15.518 -5.081 5.525 1.00 94.94 176 ASN A CA 1
ATOM 1411 C C . ASN A 1 176 ? -15.634 -3.643 6.057 1.00 94.94 176 ASN A C 1
ATOM 1413 O O . ASN A 1 176 ? -15.370 -2.697 5.318 1.00 94.94 176 ASN A O 1
ATOM 1417 N N . ILE A 1 177 ? -16.005 -3.474 7.329 1.00 96.00 177 ILE A N 1
ATOM 1418 C CA . ILE A 1 177 ? -16.072 -2.160 7.977 1.00 96.00 177 ILE A CA 1
ATOM 1419 C C . ILE A 1 177 ? -14.664 -1.625 8.222 1.00 96.00 177 ILE A C 1
ATOM 1421 O O . ILE A 1 177 ? -14.405 -0.453 7.963 1.00 96.00 177 ILE A O 1
ATOM 1425 N N . LEU A 1 178 ? -13.737 -2.485 8.650 1.00 94.75 178 LEU A N 1
ATOM 1426 C CA . LEU A 1 178 ? -12.347 -2.090 8.861 1.00 94.75 178 LEU A CA 1
ATOM 1427 C C . LEU A 1 178 ? -11.656 -1.723 7.537 1.00 94.75 178 LEU A C 1
ATOM 1429 O O . LEU A 1 178 ? -11.010 -0.680 7.470 1.00 94.75 178 LEU A O 1
ATOM 1433 N N . LEU A 1 179 ? -11.872 -2.495 6.463 1.00 95.25 179 LEU A N 1
ATOM 1434 C CA . LEU A 1 179 ? -11.403 -2.138 5.119 1.00 95.25 179 LEU A CA 1
ATOM 1435 C C . LEU A 1 179 ? -11.945 -0.774 4.671 1.00 95.25 179 LEU A C 1
ATOM 1437 O O . LEU A 1 179 ? -11.170 0.060 4.213 1.00 95.25 179 LEU A O 1
ATOM 1441 N N . ASN A 1 180 ? -13.247 -0.528 4.839 1.00 95.81 180 ASN A N 1
ATOM 1442 C CA . ASN A 1 180 ? -13.858 0.759 4.498 1.00 95.81 180 ASN A CA 1
ATOM 1443 C C . ASN A 1 180 ? -13.243 1.913 5.311 1.00 95.81 180 ASN A C 1
ATOM 1445 O O . ASN A 1 180 ? -12.955 2.981 4.766 1.00 95.81 180 ASN A O 1
ATOM 1449 N N . TYR A 1 181 ? -12.985 1.697 6.604 1.00 95.62 181 TYR A N 1
ATOM 1450 C CA . TYR A 1 181 ? -12.369 2.720 7.441 1.00 95.62 181 TYR A CA 1
ATOM 1451 C C . TYR A 1 181 ? -10.945 3.043 6.981 1.00 95.62 181 TYR A C 1
ATOM 1453 O O . TYR A 1 181 ? -10.625 4.205 6.740 1.00 95.62 181 TYR A O 1
ATOM 1461 N N . VAL A 1 182 ? -10.120 2.014 6.768 1.00 95.00 182 VAL A N 1
ATOM 1462 C CA . VAL A 1 182 ? -8.754 2.165 6.248 1.00 95.00 182 VAL A CA 1
ATOM 1463 C C . VAL A 1 182 ? -8.755 2.863 4.889 1.00 95.00 182 VAL A C 1
ATOM 1465 O O . VAL A 1 182 ? -7.972 3.785 4.680 1.00 95.00 182 VAL A O 1
ATOM 1468 N N . GLU A 1 183 ? -9.650 2.479 3.979 1.00 95.31 183 GLU A N 1
ATOM 1469 C CA . GLU A 1 183 ? -9.769 3.112 2.664 1.00 95.31 183 GLU A CA 1
ATOM 1470 C C . GLU A 1 183 ? -10.172 4.588 2.772 1.00 95.31 183 GLU A C 1
ATOM 1472 O O . GLU A 1 183 ? -9.617 5.426 2.064 1.00 95.31 183 GLU A O 1
ATOM 1477 N N . THR A 1 184 ? -11.091 4.925 3.680 1.00 95.62 184 THR A N 1
ATOM 1478 C CA . THR A 1 184 ? -11.486 6.316 3.946 1.00 95.62 184 THR A CA 1
ATOM 1479 C C . THR A 1 184 ? -10.285 7.146 4.394 1.00 95.62 184 THR A C 1
ATOM 1481 O O . THR A 1 184 ? -10.052 8.234 3.867 1.00 95.62 184 THR A O 1
ATOM 1484 N N . ILE A 1 185 ? -9.483 6.615 5.320 1.00 96.12 185 ILE A N 1
ATOM 1485 C CA . ILE A 1 185 ? -8.279 7.295 5.802 1.00 96.12 185 ILE A CA 1
ATOM 1486 C C . ILE A 1 185 ? -7.234 7.416 4.689 1.00 96.12 185 ILE A C 1
ATOM 1488 O O . ILE A 1 185 ? -6.659 8.481 4.503 1.00 96.12 185 ILE A O 1
ATOM 1492 N N . PHE A 1 186 ? -7.006 6.369 3.899 1.00 95.12 186 PHE A N 1
ATOM 1493 C CA . PHE A 1 186 ? -5.992 6.395 2.841 1.00 95.12 186 PHE A CA 1
ATOM 1494 C C . PHE A 1 186 ? -6.356 7.332 1.691 1.00 95.12 186 PHE A C 1
ATOM 1496 O O . PHE A 1 186 ? -5.463 7.962 1.125 1.00 95.12 186 PHE A O 1
ATOM 1503 N N . LYS A 1 187 ? -7.649 7.487 1.384 1.00 94.31 187 LYS A N 1
ATOM 1504 C CA . LYS A 1 187 ? -8.130 8.524 0.462 1.00 94.31 187 LYS A CA 1
ATOM 1505 C C . LYS A 1 187 ? -7.835 9.918 0.997 1.00 94.31 187 LYS A C 1
ATOM 1507 O O . LYS A 1 187 ? -7.212 10.696 0.285 1.00 94.31 187 LYS A O 1
ATOM 1512 N N . PHE A 1 188 ? -8.171 10.189 2.262 1.00 95.88 188 PHE A N 1
ATOM 1513 C CA . PHE A 1 188 ? -7.824 11.457 2.911 1.00 95.88 188 PHE A CA 1
ATOM 1514 C C . PHE A 1 188 ? -6.316 11.739 2.813 1.00 95.88 188 PHE A C 1
ATOM 1516 O O . PHE A 1 188 ? -5.910 12.815 2.382 1.00 95.88 188 PHE A O 1
ATOM 1523 N N . VAL A 1 189 ? -5.477 10.759 3.148 1.00 95.06 189 VAL A N 1
ATOM 1524 C CA . VAL A 1 189 ? -4.012 10.897 3.138 1.00 95.06 189 VAL A CA 1
ATOM 1525 C C . VAL A 1 189 ? -3.495 11.186 1.723 1.00 95.06 189 VAL A C 1
ATOM 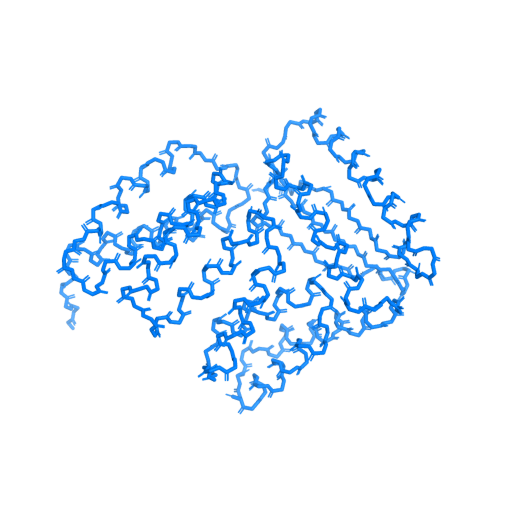1527 O O . VAL A 1 189 ? -2.683 12.092 1.534 1.00 95.06 189 VAL A O 1
ATOM 1530 N N . ALA A 1 190 ? -4.001 10.471 0.715 1.00 93.94 190 ALA A N 1
ATOM 1531 C CA . ALA A 1 190 ? -3.629 10.687 -0.680 1.00 93.94 190 ALA A CA 1
ATOM 1532 C C . ALA A 1 190 ? -4.079 12.062 -1.209 1.00 93.94 190 ALA A C 1
ATOM 1534 O O . ALA A 1 190 ? -3.286 12.742 -1.857 1.00 93.94 190 ALA A O 1
ATOM 1535 N N . GLU A 1 191 ? -5.302 12.504 -0.898 1.00 94.00 191 GLU A N 1
ATOM 1536 C CA . GLU A 1 191 ? -5.848 13.812 -1.303 1.00 94.00 191 GLU A CA 1
ATOM 1537 C C . GLU A 1 191 ? -5.053 14.992 -0.725 1.00 94.00 191 GLU A C 1
ATOM 1539 O O . GLU A 1 191 ? -4.932 16.037 -1.365 1.00 94.00 191 GLU A O 1
ATOM 1544 N N . HIS A 1 192 ? -4.460 14.811 0.457 1.00 95.12 192 HIS A N 1
ATOM 1545 C CA . HIS A 1 192 ? -3.622 15.818 1.113 1.00 95.12 192 HIS A CA 1
ATOM 1546 C C . HIS A 1 192 ? -2.134 15.707 0.745 1.00 95.12 192 HIS A C 1
ATOM 1548 O O . HIS A 1 192 ? -1.312 16.434 1.309 1.00 95.12 192 HIS A O 1
ATOM 1554 N N . ASN A 1 193 ? -1.788 14.839 -0.216 1.00 92.81 193 ASN A N 1
ATOM 1555 C CA . ASN A 1 193 ? -0.418 14.531 -0.636 1.00 92.81 193 ASN A CA 1
ATOM 1556 C C . ASN A 1 193 ? 0.497 14.098 0.518 1.00 92.81 193 ASN A C 1
ATOM 1558 O O . ASN A 1 193 ? 1.701 14.340 0.477 1.00 92.81 193 ASN A O 1
ATOM 1562 N N . ILE A 1 194 ? -0.066 13.449 1.535 1.00 94.38 194 ILE A N 1
ATOM 1563 C CA . ILE A 1 194 ? 0.710 12.876 2.629 1.00 94.38 194 ILE A CA 1
ATOM 1564 C C . ILE A 1 194 ? 1.387 11.594 2.121 1.00 94.38 194 ILE A C 1
ATOM 1566 O O . ILE A 1 194 ? 0.853 10.827 1.298 1.00 94.38 194 ILE A O 1
ATOM 1570 N N . ASP A 1 195 ? 2.610 11.375 2.579 1.00 93.25 195 ASP A N 1
ATOM 1571 C CA . ASP A 1 195 ? 3.402 10.219 2.203 1.00 93.25 195 ASP A CA 1
ATOM 1572 C C . ASP A 1 195 ? 2.792 8.907 2.731 1.00 93.25 195 ASP A C 1
ATOM 1574 O O . ASP A 1 195 ? 2.445 8.762 3.899 1.00 93.25 195 ASP A O 1
ATOM 1578 N N . LEU A 1 196 ? 2.662 7.929 1.833 1.00 93.44 196 LEU A N 1
ATOM 1579 C CA . LEU A 1 196 ? 2.099 6.601 2.102 1.00 93.44 196 LEU A CA 1
ATOM 1580 C C . LEU A 1 196 ? 3.134 5.482 1.941 1.00 93.44 196 LEU A C 1
ATOM 1582 O O . LEU A 1 196 ? 2.778 4.303 1.978 1.00 93.44 196 LEU A O 1
ATOM 1586 N N . ARG A 1 197 ? 4.417 5.823 1.7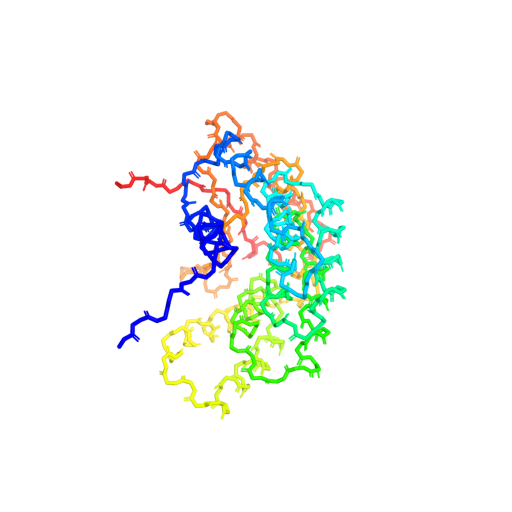52 1.00 93.56 197 ARG A N 1
ATOM 1587 C CA . ARG A 1 197 ? 5.508 4.838 1.680 1.00 93.56 197 ARG A CA 1
ATOM 1588 C C . ARG A 1 197 ? 5.662 4.072 2.992 1.00 93.56 197 ARG A C 1
ATOM 1590 O O . ARG A 1 197 ? 5.972 2.881 2.966 1.00 93.56 197 ARG A O 1
ATOM 1597 N N . HIS A 1 198 ? 5.393 4.732 4.119 1.00 92.38 198 HIS A N 1
ATOM 1598 C CA . HIS A 1 198 ? 5.633 4.187 5.447 1.00 92.38 198 HIS A CA 1
ATOM 1599 C C . HIS A 1 198 ? 4.395 4.285 6.336 1.00 92.38 198 HIS A C 1
ATOM 1601 O O . HIS A 1 198 ? 3.985 5.359 6.771 1.00 92.38 198 HIS A O 1
ATOM 1607 N N . TYR A 1 199 ? 3.828 3.127 6.658 1.00 91.81 199 TYR A N 1
ATOM 1608 C CA . TYR A 1 199 ? 2.737 2.996 7.614 1.00 91.81 199 TYR A CA 1
ATOM 1609 C C . TYR A 1 199 ? 2.909 1.734 8.458 1.00 91.81 199 TYR A C 1
ATOM 1611 O O . TYR A 1 199 ? 3.528 0.756 8.027 1.00 91.81 199 TYR A O 1
ATOM 1619 N N . LYS A 1 200 ? 2.386 1.756 9.685 1.00 89.88 200 LYS A N 1
ATOM 1620 C CA . LYS A 1 200 ? 2.487 0.646 10.645 1.00 89.88 200 LYS A CA 1
ATOM 1621 C C . LYS A 1 200 ? 1.177 0.488 11.414 1.00 89.88 200 LYS A C 1
ATOM 1623 O O . LYS A 1 200 ? 0.468 1.462 11.642 1.00 89.88 200 LYS A O 1
ATOM 1628 N N . ILE A 1 201 ? 0.888 -0.742 11.828 1.00 88.94 201 ILE A N 1
ATOM 1629 C CA . ILE A 1 201 ? -0.160 -1.061 12.802 1.00 88.94 201 ILE A CA 1
ATOM 1630 C C . ILE A 1 201 ? 0.509 -1.555 14.086 1.00 88.94 201 ILE A C 1
ATOM 1632 O O . ILE A 1 201 ? 1.450 -2.348 14.034 1.00 88.94 201 ILE A O 1
ATOM 1636 N N . GLN A 1 202 ? 0.023 -1.097 15.233 1.00 86.69 202 GLN A N 1
ATOM 1637 C CA . GLN A 1 202 ? 0.490 -1.507 16.549 1.00 86.69 202 GLN A CA 1
ATOM 1638 C C . GLN A 1 202 ? -0.710 -1.789 17.453 1.00 86.69 202 GLN A C 1
ATOM 1640 O O . GLN A 1 202 ? -1.669 -1.024 17.487 1.00 86.69 202 GLN A O 1
ATOM 1645 N N . SER A 1 203 ? -0.660 -2.889 18.203 1.00 77.56 203 SER A N 1
ATOM 1646 C CA . SER A 1 203 ? -1.602 -3.119 19.298 1.00 77.56 203 SER A CA 1
ATOM 1647 C C . SER A 1 203 ? -1.211 -2.266 20.496 1.00 77.56 203 SER A C 1
ATOM 1649 O O . SER A 1 203 ? -0.048 -2.308 20.915 1.00 77.56 203 SER A O 1
ATOM 1651 N N . ASN A 1 204 ? -2.167 -1.542 21.072 1.00 71.69 204 ASN A N 1
ATOM 1652 C CA . ASN A 1 204 ? -1.950 -0.919 22.368 1.00 71.69 204 ASN A CA 1
ATOM 1653 C C . ASN A 1 204 ? -1.904 -2.028 23.432 1.00 71.69 204 ASN A C 1
ATOM 1655 O O . ASN A 1 204 ? -2.851 -2.795 23.589 1.00 71.69 204 ASN A O 1
ATOM 1659 N N . LEU A 1 205 ? -0.769 -2.165 24.118 1.00 60.66 205 LEU A N 1
ATOM 1660 C CA . LEU A 1 205 ? -0.586 -3.202 25.137 1.00 60.66 205 LEU A CA 1
ATOM 1661 C C . LEU A 1 205 ? -1.320 -2.864 26.442 1.00 60.66 205 LEU A C 1
ATOM 1663 O O . LEU A 1 205 ? -1.667 -3.775 27.190 1.00 60.66 205 LEU A O 1
ATOM 1667 N N . GLU A 1 206 ? -1.570 -1.579 26.701 1.00 60.91 206 GLU A N 1
ATOM 1668 C CA . GLU A 1 206 ? -2.245 -1.102 27.913 1.00 60.91 206 GLU A CA 1
ATOM 1669 C C . GLU A 1 206 ? -3.769 -1.212 27.780 1.00 60.91 206 GLU A C 1
ATOM 1671 O O . GLU A 1 206 ? -4.466 -1.631 28.703 1.00 60.91 206 GLU A O 1
ATOM 1676 N N . GLU A 1 207 ? -4.291 -0.932 26.587 1.00 64.06 207 GLU A N 1
ATOM 1677 C CA . GLU A 1 207 ? -5.694 -1.120 26.237 1.00 64.06 207 GLU A CA 1
ATOM 1678 C C . GLU A 1 207 ? -5.834 -2.351 25.342 1.00 64.06 207 GLU A C 1
ATOM 1680 O O . GLU A 1 207 ? -5.815 -2.256 24.119 1.00 64.06 207 GLU A O 1
ATOM 1685 N N . SER A 1 208 ? -6.006 -3.518 25.965 1.00 62.25 208 SER A N 1
ATOM 1686 C CA . SER A 1 208 ? -6.025 -4.850 25.322 1.00 62.25 208 SER A CA 1
ATOM 1687 C C . SER A 1 208 ? -6.928 -5.045 24.083 1.00 62.25 208 SER A C 1
ATOM 1689 O O . SER A 1 208 ? -6.835 -6.088 23.435 1.00 62.25 208 SER A O 1
ATOM 1691 N N . ASN A 1 209 ? -7.765 -4.062 23.733 1.00 76.94 209 ASN A N 1
ATOM 1692 C CA . ASN A 1 209 ? -8.674 -4.075 22.591 1.00 76.94 209 ASN A CA 1
ATOM 1693 C C . ASN A 1 209 ? -8.528 -2.864 21.648 1.00 76.94 209 ASN A C 1
ATOM 1695 O O . ASN A 1 209 ? -9.453 -2.651 20.866 1.00 76.94 209 ASN A O 1
ATOM 1699 N N . SER A 1 210 ? -7.440 -2.077 21.690 1.00 85.06 210 SER A N 1
ATOM 1700 C CA . SER A 1 210 ? -7.216 -0.973 20.740 1.00 85.06 210 SER A CA 1
ATOM 1701 C C . SER A 1 210 ? -6.043 -1.198 19.776 1.00 85.06 210 SER A C 1
ATOM 1703 O O . SER A 1 210 ? -5.040 -1.853 20.076 1.00 85.06 210 SER A O 1
ATOM 1705 N N . LEU A 1 211 ? -6.213 -0.685 18.556 1.00 89.19 211 LEU A N 1
ATOM 1706 C CA . LEU A 1 211 ? -5.246 -0.740 17.466 1.00 89.19 211 LEU A CA 1
ATOM 1707 C C . LEU A 1 211 ? -4.918 0.670 17.004 1.00 89.19 211 LEU A C 1
ATOM 1709 O O . LEU A 1 211 ? -5.805 1.477 16.711 1.00 89.19 211 LEU A O 1
ATOM 1713 N N . TRP A 1 212 ? -3.626 0.937 16.907 1.00 91.31 212 TRP A N 1
ATOM 1714 C CA . TRP A 1 212 ? -3.084 2.205 16.465 1.00 91.31 212 TRP A CA 1
ATOM 1715 C C . TRP A 1 212 ? -2.457 2.045 15.091 1.00 91.31 212 TRP A C 1
ATOM 1717 O O . TRP A 1 212 ? -1.636 1.157 14.856 1.00 91.31 212 TRP A O 1
ATOM 1727 N N . PHE A 1 213 ? -2.851 2.927 14.188 1.00 92.56 213 PHE A N 1
ATOM 1728 C CA . PHE A 1 213 ? -2.338 3.038 12.841 1.00 92.56 213 PHE A CA 1
ATOM 1729 C C . PHE A 1 213 ? -1.491 4.297 12.753 1.00 92.56 213 PHE A C 1
ATOM 1731 O O . PHE A 1 213 ? -1.943 5.393 13.079 1.00 92.56 213 PHE A O 1
ATOM 1738 N N . PHE A 1 214 ? -0.260 4.133 12.297 1.00 93.44 214 PHE A N 1
ATOM 1739 C CA . PHE A 1 214 ? 0.689 5.220 12.131 1.00 93.44 214 PHE A CA 1
ATOM 1740 C C . PHE A 1 214 ? 0.989 5.411 10.657 1.00 93.44 214 PHE A C 1
ATOM 1742 O O . PHE A 1 214 ? 1.316 4.440 9.972 1.00 93.44 214 PHE A O 1
ATOM 1749 N N . ILE A 1 215 ? 0.908 6.654 10.194 1.00 94.44 215 ILE A N 1
ATOM 1750 C CA . ILE A 1 215 ? 1.341 7.084 8.864 1.00 94.44 215 ILE A CA 1
ATOM 1751 C C . ILE A 1 215 ? 2.481 8.073 9.072 1.00 94.44 215 ILE A C 1
ATOM 1753 O O . ILE A 1 215 ? 2.326 9.050 9.806 1.00 94.44 215 ILE A O 1
ATOM 1757 N N . TYR A 1 216 ? 3.636 7.785 8.483 1.00 93.94 216 TYR A N 1
ATOM 1758 C CA . TYR A 1 216 ? 4.852 8.555 8.710 1.00 93.94 216 TYR A CA 1
ATOM 1759 C C . TYR A 1 216 ? 5.124 9.483 7.535 1.00 93.94 216 TYR A C 1
ATOM 1761 O O . TYR A 1 216 ? 5.245 9.020 6.402 1.00 93.94 216 TYR A O 1
ATOM 1769 N N . ASP A 1 217 ? 5.255 10.776 7.824 1.00 93.94 217 ASP A N 1
ATOM 1770 C CA . ASP A 1 217 ? 5.579 11.782 6.818 1.00 93.94 217 ASP A CA 1
ATOM 1771 C C . ASP A 1 217 ? 6.472 12.889 7.397 1.00 93.94 217 ASP A C 1
ATOM 1773 O O . ASP A 1 217 ? 6.020 13.831 8.059 1.00 93.94 217 ASP A O 1
ATOM 1777 N N . ASN A 1 218 ? 7.768 12.776 7.104 1.00 90.69 218 ASN A N 1
ATOM 1778 C CA . ASN A 1 218 ? 8.786 13.747 7.500 1.00 90.69 218 ASN A CA 1
ATOM 1779 C C . ASN A 1 218 ? 8.845 14.979 6.576 1.00 90.69 218 ASN A C 1
ATOM 1781 O O . ASN A 1 218 ? 9.604 15.904 6.854 1.00 90.69 218 ASN A O 1
ATOM 1785 N N . SER A 1 219 ? 8.066 15.014 5.489 1.00 90.44 219 SER A N 1
ATOM 1786 C CA . SER A 1 219 ? 8.060 16.119 4.522 1.00 90.44 219 SER A CA 1
ATOM 1787 C C . SER A 1 219 ? 7.101 17.255 4.885 1.00 90.44 219 SER A C 1
ATOM 1789 O O . SER A 1 219 ? 7.231 18.370 4.375 1.00 90.44 219 SER A O 1
ATOM 1791 N N . LEU A 1 220 ? 6.140 17.004 5.778 1.00 92.06 220 LEU A N 1
ATOM 1792 C CA . LEU A 1 220 ? 5.177 18.020 6.197 1.00 92.06 220 LEU A CA 1
ATOM 1793 C C . LEU A 1 220 ? 5.864 19.137 6.993 1.00 92.06 220 LEU A C 1
ATOM 1795 O O . LEU A 1 220 ? 6.672 18.871 7.878 1.00 92.06 220 LEU A O 1
ATOM 1799 N N . SER A 1 221 ? 5.461 20.391 6.768 1.00 92.62 221 SER A N 1
ATOM 1800 C CA . SER A 1 221 ? 5.757 21.481 7.708 1.00 92.62 221 SER A CA 1
ATOM 1801 C C . SER A 1 221 ? 4.981 21.281 9.011 1.00 92.62 221 SER A C 1
ATOM 1803 O O . SER A 1 221 ? 3.954 20.602 9.031 1.00 92.62 221 SER A O 1
ATOM 1805 N N . GLU A 1 222 ? 5.466 21.818 10.134 1.00 93.25 222 GLU A N 1
ATOM 1806 C CA . GLU A 1 222 ? 4.788 21.709 11.440 1.00 93.25 222 GLU A CA 1
ATOM 1807 C C . GLU A 1 222 ? 3.324 22.172 11.387 1.00 93.25 222 GLU A C 1
ATOM 1809 O O . GLU A 1 222 ? 2.435 21.449 11.828 1.00 93.25 222 GLU A O 1
ATOM 1814 N N . GLU A 1 223 ? 3.061 23.305 10.735 1.00 95.50 223 GLU A N 1
ATOM 1815 C CA . GLU A 1 223 ? 1.706 23.823 10.530 1.00 95.50 223 GLU A CA 1
ATOM 1816 C C . GLU A 1 223 ? 0.808 22.834 9.768 1.00 95.50 223 GLU A C 1
ATOM 1818 O O . GLU A 1 223 ? -0.313 22.551 10.198 1.00 95.50 223 GLU A O 1
ATOM 1823 N N . ARG A 1 224 ? 1.300 22.260 8.657 1.00 96.06 224 ARG A N 1
ATOM 1824 C CA . ARG A 1 224 ? 0.537 21.274 7.873 1.00 96.06 224 ARG A CA 1
ATOM 1825 C C . ARG A 1 224 ? 0.280 20.001 8.662 1.00 96.06 224 ARG A C 1
ATOM 1827 O O . ARG A 1 224 ? -0.825 19.479 8.606 1.00 96.06 224 ARG A O 1
ATOM 1834 N N . TYR A 1 225 ? 1.271 19.526 9.410 1.00 95.12 225 TYR A N 1
ATOM 1835 C CA . TYR A 1 225 ? 1.121 18.351 10.263 1.00 95.12 225 TYR A CA 1
ATOM 1836 C C . TYR A 1 225 ? 0.026 18.548 11.313 1.00 95.12 225 TYR A C 1
ATOM 1838 O O . TYR A 1 225 ? -0.882 17.727 11.390 1.00 95.12 225 TYR A O 1
ATOM 1846 N N . LEU A 1 226 ? 0.048 19.658 12.060 1.00 95.00 226 LEU A N 1
ATOM 1847 C CA . LEU A 1 226 ? -0.977 19.936 13.072 1.00 95.00 226 LEU A CA 1
ATOM 1848 C C . LEU A 1 226 ? -2.369 20.077 12.447 1.00 95.00 226 LEU A C 1
ATOM 1850 O O . LEU A 1 226 ? -3.345 19.541 12.974 1.00 95.00 226 LEU A O 1
ATOM 1854 N N . LYS A 1 227 ? -2.463 20.763 11.302 1.00 97.06 227 LYS A N 1
ATOM 1855 C CA . LYS A 1 227 ? -3.717 20.891 10.557 1.00 97.06 227 LYS A CA 1
ATOM 1856 C C . LYS A 1 227 ? -4.259 19.522 10.134 1.00 97.06 227 LYS A C 1
ATOM 1858 O O . LYS A 1 227 ? -5.424 19.226 10.397 1.00 97.06 227 LYS A O 1
ATOM 1863 N N . TYR A 1 228 ? -3.432 18.698 9.496 1.00 97.31 228 TYR A N 1
ATOM 1864 C CA . TYR A 1 228 ? -3.859 17.407 8.964 1.00 97.31 228 TYR A CA 1
ATOM 1865 C C . TYR A 1 228 ? -4.148 16.383 10.059 1.00 97.31 228 TYR A C 1
ATOM 1867 O O . TYR A 1 228 ? -5.075 15.601 9.894 1.00 97.31 228 TYR A O 1
ATOM 1875 N N . GLU A 1 229 ? -3.459 16.430 11.200 1.00 95.69 229 GLU A N 1
ATOM 1876 C CA . GLU A 1 229 ? -3.787 15.587 12.358 1.00 95.69 229 GLU A CA 1
ATOM 1877 C C . GLU A 1 229 ? -5.194 15.911 12.900 1.00 95.69 229 GLU A C 1
ATOM 1879 O O . GLU A 1 229 ? -5.996 15.016 13.174 1.00 95.69 229 GLU A O 1
ATOM 1884 N N . LEU A 1 230 ? -5.551 17.200 12.980 1.00 96.31 230 LEU A N 1
ATOM 1885 C CA . LEU A 1 230 ? -6.896 17.626 13.387 1.00 96.31 230 LEU A CA 1
ATOM 1886 C C . LEU A 1 230 ? -7.970 17.228 12.363 1.00 96.31 230 LEU A C 1
ATOM 1888 O O . LEU A 1 230 ? -9.079 16.843 12.743 1.00 96.31 230 LEU A O 1
ATOM 1892 N N . GLU A 1 231 ? -7.677 17.337 11.068 1.00 97.44 231 GLU A N 1
ATOM 1893 C CA . GLU A 1 231 ? -8.591 16.919 9.998 1.00 97.44 231 GLU A CA 1
ATOM 1894 C C . GLU A 1 231 ? -8.765 15.393 9.957 1.00 97.44 231 GLU A C 1
ATOM 1896 O O . GLU A 1 231 ? -9.894 14.910 9.836 1.00 97.44 231 GLU A O 1
ATOM 1901 N N . LEU A 1 232 ? -7.691 14.635 10.184 1.00 96.56 232 LEU A N 1
ATOM 1902 C CA . LEU A 1 232 ? -7.710 13.180 10.319 1.00 96.56 232 LEU A CA 1
ATOM 1903 C C . LEU A 1 232 ? -8.573 12.737 11.509 1.00 96.56 232 LEU A C 1
ATOM 1905 O O . LEU A 1 232 ? -9.402 11.831 11.377 1.00 96.56 232 LEU A O 1
ATOM 1909 N N . ALA A 1 233 ? -8.447 13.411 12.656 1.00 95.19 233 ALA A N 1
ATOM 1910 C CA . ALA A 1 233 ? -9.279 13.154 13.829 1.00 95.19 233 ALA A CA 1
ATOM 1911 C C . ALA A 1 233 ? -10.767 13.441 13.554 1.00 95.19 233 ALA A C 1
ATOM 1913 O O . ALA A 1 233 ? -11.635 12.655 13.943 1.00 95.19 233 ALA A O 1
ATOM 1914 N N . LYS A 1 234 ? -11.082 14.525 12.829 1.00 96.25 234 LYS A N 1
ATOM 1915 C CA . LYS A 1 234 ? -12.458 14.823 12.391 1.00 96.25 234 LYS A CA 1
ATOM 1916 C C . LYS A 1 234 ? -12.994 13.741 11.453 1.00 96.25 234 LYS A C 1
ATOM 1918 O O . LYS A 1 234 ? -14.106 13.265 11.665 1.00 96.25 234 LYS A O 1
ATOM 1923 N N . CYS A 1 235 ? -12.206 13.317 10.465 1.00 95.69 235 CYS A N 1
ATOM 1924 C CA . CYS A 1 235 ? -12.570 12.238 9.545 1.00 95.69 235 CYS A CA 1
ATOM 1925 C C . CYS A 1 235 ? -12.877 10.933 10.303 1.00 95.69 235 CYS A C 1
ATOM 1927 O O . CYS A 1 235 ? -13.914 10.302 10.085 1.00 95.69 235 CYS A O 1
ATOM 1929 N N . SER A 1 236 ? -12.019 10.583 11.261 1.00 94.25 236 SER A N 1
ATOM 1930 C CA . SER A 1 236 ? -12.164 9.418 12.143 1.00 94.25 236 SER A CA 1
ATOM 1931 C C . SER A 1 236 ? -13.434 9.481 13.001 1.00 94.25 236 SER A C 1
ATOM 1933 O O . SER A 1 236 ? -14.178 8.501 13.130 1.00 94.25 236 SER A O 1
ATOM 1935 N N . LEU A 1 237 ? -13.734 10.661 13.553 1.00 94.81 237 LEU A N 1
ATOM 1936 C CA . LEU A 1 237 ? -14.937 10.899 14.346 1.00 94.81 237 LEU A CA 1
ATOM 1937 C C . LEU A 1 237 ? -16.213 10.773 13.503 1.00 94.81 237 LEU A C 1
ATOM 1939 O O . LEU A 1 237 ? -17.183 10.161 13.951 1.00 94.81 237 LEU A O 1
ATOM 1943 N N . GLU A 1 238 ? -16.227 11.322 12.288 1.00 95.69 238 GLU A N 1
ATOM 1944 C CA . GLU A 1 238 ? -17.377 11.208 11.386 1.00 95.69 238 GLU A CA 1
ATOM 1945 C C . GLU A 1 238 ? -17.625 9.760 10.951 1.00 95.69 238 GLU A C 1
ATOM 1947 O O . GLU A 1 238 ? -18.776 9.320 10.922 1.00 95.69 238 GLU A O 1
ATOM 1952 N N . PHE A 1 239 ? -16.568 8.982 10.699 1.00 95.94 239 PHE A N 1
ATOM 1953 C CA . PHE A 1 239 ? -16.703 7.548 10.440 1.00 95.94 239 PHE A CA 1
ATOM 1954 C C . PHE A 1 239 ? -17.298 6.816 11.654 1.00 95.94 239 PHE A C 1
ATOM 1956 O O . PHE A 1 239 ? -18.285 6.092 11.527 1.00 95.94 239 PHE A O 1
ATOM 1963 N N . THR A 1 240 ? -16.775 7.082 12.855 1.00 94.75 240 THR A N 1
ATOM 1964 C CA . THR A 1 240 ? -17.283 6.506 14.115 1.00 94.75 240 THR A CA 1
ATOM 1965 C C . THR A 1 240 ? -18.763 6.828 14.338 1.00 94.75 240 THR A C 1
ATOM 1967 O O . THR A 1 240 ? -19.543 5.963 14.733 1.00 94.75 240 THR A O 1
ATOM 1970 N N . LYS A 1 241 ? -19.193 8.062 14.047 1.00 95.12 241 LYS A N 1
ATOM 1971 C CA . LYS A 1 241 ? -20.599 8.478 14.175 1.00 95.12 241 LYS A CA 1
ATOM 1972 C C . LYS A 1 241 ? -21.539 7.759 13.209 1.00 95.12 241 LYS A C 1
ATOM 1974 O O . LYS A 1 241 ? -22.719 7.660 13.546 1.00 95.12 241 LYS A O 1
ATOM 1979 N N . LYS A 1 242 ? -21.056 7.320 12.043 1.00 95.62 242 LYS A N 1
ATOM 1980 C CA . LYS A 1 242 ? -21.831 6.563 11.044 1.00 95.62 242 LYS A CA 1
ATOM 1981 C C . LYS A 1 242 ? -21.927 5.070 11.368 1.00 95.62 242 LYS A C 1
ATOM 1983 O O . LYS A 1 242 ? -22.862 4.433 10.905 1.00 95.62 242 LYS A O 1
ATOM 1988 N N . HIS A 1 243 ? -20.997 4.554 12.170 1.00 95.62 243 HIS A N 1
ATOM 1989 C CA . HIS A 1 243 ? -20.831 3.133 12.492 1.00 95.62 243 HIS A CA 1
ATOM 1990 C C . HIS A 1 243 ? -20.856 2.886 14.012 1.00 95.62 243 HIS A C 1
ATOM 1992 O O . HIS A 1 243 ? -19.988 2.209 14.565 1.00 95.62 243 HIS A O 1
ATOM 1998 N N . ARG A 1 244 ? -21.824 3.493 14.713 1.00 92.94 244 ARG A N 1
ATOM 1999 C CA . ARG A 1 244 ? -21.910 3.498 16.192 1.00 92.94 244 ARG A CA 1
ATOM 2000 C C . ARG A 1 244 ? -22.156 2.118 16.796 1.00 92.94 244 ARG A C 1
ATOM 2002 O O . ARG A 1 244 ? -21.908 1.918 17.980 1.00 92.94 244 ARG A O 1
ATOM 2009 N N . GLU A 1 245 ? -22.674 1.197 15.998 1.00 94.75 245 GLU A N 1
ATOM 2010 C CA . GLU A 1 245 ? -22.922 -0.198 16.344 1.00 94.75 245 GLU A CA 1
ATOM 2011 C C . GLU A 1 245 ? -21.631 -1.008 16.534 1.00 94.75 245 GLU A C 1
ATOM 2013 O O . GLU A 1 245 ? -21.662 -2.074 17.147 1.00 94.75 245 GLU A O 1
ATOM 2018 N N . PHE A 1 246 ? -20.493 -0.495 16.057 1.00 93.69 246 PHE A N 1
ATOM 2019 C CA . PHE A 1 246 ? -19.187 -1.130 16.188 1.00 93.69 246 PHE A CA 1
ATOM 2020 C C . PHE A 1 246 ? -18.266 -0.321 17.113 1.00 93.69 246 PHE A C 1
ATOM 2022 O O . PHE A 1 246 ? -18.370 0.906 17.192 1.00 93.69 246 PHE A O 1
ATOM 2029 N N . PRO A 1 247 ? -17.302 -0.963 17.795 1.00 91.62 247 PRO A N 1
ATOM 2030 C CA . PRO A 1 247 ? -16.376 -0.282 18.697 1.00 91.62 247 PRO A CA 1
ATOM 2031 C C . PRO A 1 247 ? -15.254 0.450 17.934 1.00 91.62 247 PRO A C 1
ATOM 2033 O O . PRO A 1 247 ? -14.080 0.306 18.259 1.00 91.62 247 PRO A O 1
ATOM 2036 N N . ILE A 1 248 ? -15.599 1.272 16.933 1.00 91.75 248 ILE A N 1
ATOM 2037 C CA . ILE A 1 248 ? -14.643 2.002 16.075 1.00 91.75 248 ILE A CA 1
ATOM 2038 C C . ILE A 1 248 ? -13.697 2.891 16.887 1.00 91.75 248 ILE A C 1
ATOM 2040 O O . ILE A 1 248 ? -12.555 3.080 16.491 1.00 91.75 248 ILE A O 1
ATOM 2044 N N . LYS A 1 249 ? -14.124 3.369 18.063 1.00 86.25 249 LYS A N 1
ATOM 2045 C CA . LYS A 1 249 ? -13.276 4.125 19.003 1.00 86.25 249 LYS A CA 1
A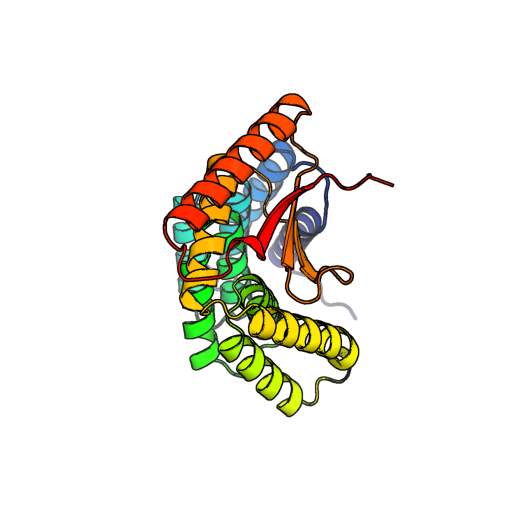TOM 2046 C C . LYS A 1 249 ? -11.979 3.403 19.399 1.00 86.25 249 LYS A C 1
ATOM 2048 O O . LYS A 1 249 ? -11.042 4.049 19.845 1.00 86.25 249 LYS A O 1
ATOM 2053 N N . ASN A 1 250 ? -11.932 2.081 19.241 1.00 88.25 250 ASN A N 1
ATOM 2054 C CA . ASN A 1 250 ? -10.749 1.268 19.492 1.00 88.25 250 ASN A CA 1
ATOM 2055 C C . ASN A 1 250 ? -9.731 1.322 18.336 1.00 88.25 250 ASN A C 1
ATOM 2057 O O . ASN A 1 250 ? -8.659 0.735 18.443 1.00 88.25 250 ASN A O 1
ATOM 2061 N N . LEU A 1 251 ? -10.062 1.976 17.222 1.00 89.94 251 LEU A N 1
ATOM 2062 C CA . LEU A 1 251 ? -9.199 2.155 16.063 1.00 89.94 251 LEU A CA 1
ATOM 2063 C C . LEU A 1 251 ? -8.778 3.619 15.964 1.00 89.94 251 LEU A C 1
ATOM 2065 O O . LEU A 1 251 ? -9.604 4.499 15.713 1.00 89.94 251 LEU A O 1
ATOM 2069 N N . MET A 1 252 ? -7.484 3.872 16.124 1.00 90.88 252 MET A N 1
ATOM 2070 C CA . MET A 1 252 ? -6.929 5.223 16.095 1.00 90.88 252 MET A CA 1
ATOM 2071 C C . MET A 1 252 ? -5.912 5.357 14.969 1.00 90.88 252 MET A C 1
ATOM 2073 O O . MET A 1 252 ? -5.050 4.496 14.817 1.00 90.88 252 MET A O 1
ATOM 2077 N N . PHE A 1 253 ? -6.002 6.442 14.203 1.00 94.06 253 PHE A N 1
ATOM 2078 C CA . PHE A 1 253 ? -5.029 6.804 13.177 1.00 94.06 253 PHE A CA 1
ATOM 2079 C C . PHE A 1 253 ? -4.277 8.052 13.612 1.00 94.06 253 PHE A C 1
ATOM 2081 O O . PHE A 1 253 ? -4.889 8.997 14.104 1.00 94.06 253 PHE A O 1
ATOM 2088 N N . PHE A 1 254 ? -2.968 8.043 13.399 1.00 94.25 254 PHE A N 1
ATOM 2089 C CA . PHE A 1 254 ? -2.079 9.139 13.750 1.00 94.25 254 PHE A CA 1
ATOM 2090 C C . PHE A 1 254 ? -1.113 9.413 12.607 1.00 94.25 254 PHE A C 1
ATOM 2092 O O . PHE A 1 254 ? -0.519 8.481 12.044 1.00 94.25 254 PHE A O 1
ATOM 2099 N N . LEU A 1 255 ? -0.886 10.691 12.327 1.00 94.94 255 LEU A N 1
ATOM 2100 C CA . LEU A 1 255 ? 0.292 11.127 11.600 1.00 94.94 255 LEU A CA 1
ATOM 2101 C C . LEU A 1 255 ? 1.479 11.145 12.562 1.00 94.94 255 LEU A C 1
ATOM 2103 O O . LEU A 1 255 ? 1.373 11.512 13.733 1.00 94.94 255 LEU A O 1
ATOM 2107 N N . ARG A 1 256 ? 2.643 10.729 12.075 1.00 93.06 256 ARG A N 1
ATOM 2108 C CA . ARG A 1 256 ? 3.890 10.727 12.839 1.00 93.06 256 ARG A CA 1
ATOM 2109 C C . ARG A 1 256 ? 5.039 11.245 11.990 1.00 93.06 256 ARG A C 1
ATOM 2111 O O . ARG A 1 256 ? 5.013 11.184 10.764 1.00 93.06 256 ARG A O 1
ATOM 2118 N N . ARG A 1 257 ? 6.076 11.704 12.682 1.00 87.75 257 ARG A N 1
ATOM 2119 C CA . ARG A 1 257 ? 7.405 11.943 12.123 1.00 87.75 257 ARG A CA 1
ATOM 2120 C C . ARG A 1 257 ? 8.381 11.014 12.825 1.00 87.75 257 ARG A C 1
ATOM 2122 O O . ARG A 1 257 ? 8.277 10.847 14.040 1.00 87.75 257 ARG A O 1
ATOM 2129 N N . GLU A 1 258 ? 9.276 10.377 12.081 1.00 81.12 258 GLU A N 1
ATOM 2130 C CA . GLU A 1 258 ? 10.403 9.676 12.703 1.00 81.12 258 GLU A CA 1
ATOM 2131 C C . GLU A 1 258 ? 11.528 10.681 12.957 1.00 81.12 258 GLU A C 1
ATOM 2133 O O . GLU A 1 258 ? 11.854 11.488 12.084 1.00 81.12 258 GLU A O 1
ATOM 2138 N N . GLU A 1 259 ? 12.131 10.618 14.145 1.00 62.41 259 GLU A N 1
ATOM 2139 C CA . GLU A 1 259 ? 13.399 11.294 14.409 1.00 62.41 259 GLU A CA 1
ATOM 2140 C C . GLU A 1 259 ? 14.459 10.692 13.480 1.00 6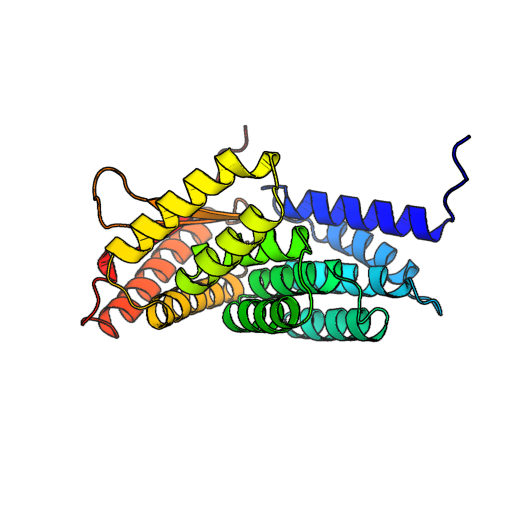2.41 259 GLU A C 1
ATOM 2142 O O . GLU A 1 259 ? 14.807 9.513 13.598 1.00 62.41 259 GLU A O 1
ATOM 2147 N N . LEU A 1 260 ? 14.937 11.488 12.522 1.00 58.84 260 LEU A N 1
ATOM 2148 C CA . LEU A 1 260 ? 16.068 11.111 11.682 1.00 58.84 260 LEU A CA 1
ATOM 2149 C C . LEU A 1 260 ? 17.302 11.041 12.593 1.00 58.84 260 LEU A C 1
ATOM 2151 O O . LEU A 1 260 ? 17.713 12.057 13.152 1.00 58.84 260 LEU A O 1
ATOM 2155 N N . LYS A 1 261 ? 17.815 9.826 12.804 1.00 47.31 261 LYS A N 1
ATOM 2156 C CA . LYS A 1 261 ? 19.039 9.569 13.574 1.00 47.31 261 LYS A CA 1
ATOM 2157 C C . LYS A 1 261 ? 20.289 9.923 12.787 1.00 47.31 261 LYS A C 1
ATOM 2159 O O . LYS A 1 261 ? 20.295 9.662 11.565 1.00 47.31 261 LYS A O 1
#